Protein AF-A0AAQ4E6Q3-F1 (afdb_monomer)

Mean predicted aligned error: 5.03 Å

Structure (mmCIF, N/CA/C/O backbone):
data_AF-A0AAQ4E6Q3-F1
#
_entry.id   AF-A0AAQ4E6Q3-F1
#
loop_
_atom_site.group_PDB
_atom_site.id
_atom_site.type_symbol
_atom_site.label_atom_id
_atom_site.label_alt_id
_atom_site.label_comp_id
_atom_site.label_asym_id
_atom_site.label_entity_id
_atom_site.label_seq_id
_atom_site.pdbx_PDB_ins_code
_atom_site.Cartn_x
_atom_site.Cartn_y
_atom_site.Cartn_z
_atom_site.occupancy
_atom_site.B_iso_or_equiv
_atom_site.auth_seq_id
_atom_site.auth_comp_id
_atom_site.auth_asym_id
_atom_site.auth_atom_id
_atom_site.pdbx_PDB_model_num
ATOM 1 N N . MET A 1 1 ? -18.814 -10.683 1.033 1.00 83.38 1 MET A N 1
ATOM 2 C CA . MET A 1 1 ? -17.943 -10.393 2.189 1.00 83.38 1 MET A CA 1
ATOM 3 C C . MET A 1 1 ? -17.981 -11.592 3.116 1.00 83.38 1 MET A C 1
ATOM 5 O O . MET A 1 1 ? -19.072 -12.000 3.497 1.00 83.38 1 MET A O 1
ATOM 9 N N . THR A 1 2 ? -16.822 -12.167 3.419 1.00 93.50 2 THR A N 1
ATOM 10 C CA . THR A 1 2 ? -16.677 -13.274 4.373 1.00 93.50 2 THR A CA 1
ATOM 11 C C . THR A 1 2 ? -16.067 -12.707 5.646 1.00 93.50 2 THR A C 1
ATOM 13 O O . THR A 1 2 ? -15.105 -11.951 5.560 1.00 93.50 2 THR A O 1
ATOM 16 N N . VAL A 1 3 ? -16.632 -13.035 6.808 1.00 94.12 3 VAL A N 1
ATOM 17 C CA . VAL A 1 3 ? -16.124 -12.579 8.109 1.00 94.12 3 VAL A CA 1
ATOM 18 C C . VAL A 1 3 ? -15.764 -13.800 8.937 1.00 94.12 3 VAL A C 1
ATOM 20 O O . VAL A 1 3 ? -16.616 -14.650 9.191 1.00 94.12 3 VAL A O 1
ATOM 23 N N . CYS A 1 4 ? -14.504 -13.869 9.354 1.00 95.56 4 CYS A N 1
ATOM 24 C CA . CYS A 1 4 ? -13.990 -14.903 10.241 1.00 95.56 4 CYS A CA 1
ATOM 25 C C . CYS A 1 4 ? -13.649 -14.256 11.582 1.00 95.56 4 CYS A C 1
ATOM 27 O O . CYS A 1 4 ? -12.912 -13.273 11.620 1.00 95.56 4 CYS A O 1
ATOM 29 N N . VAL A 1 5 ? -14.183 -14.802 12.673 1.00 94.88 5 VAL A N 1
ATOM 30 C CA . VAL A 1 5 ? -13.902 -14.332 14.033 1.00 94.88 5 VAL A CA 1
ATOM 31 C C . VAL A 1 5 ? -13.229 -15.463 14.792 1.00 94.88 5 VAL A C 1
ATOM 33 O O . VAL A 1 5 ? -13.729 -16.586 14.803 1.00 94.88 5 VAL A O 1
ATOM 36 N N . SER A 1 6 ? -12.092 -15.157 15.408 1.00 93.81 6 SER A N 1
ATOM 37 C CA . SER A 1 6 ? -11.390 -16.061 16.313 1.00 93.81 6 SER A CA 1
ATOM 38 C C . SER A 1 6 ? -11.313 -15.404 17.680 1.00 93.81 6 SER A C 1
ATOM 40 O O . SER A 1 6 ? -10.789 -14.299 17.804 1.00 93.81 6 SER A O 1
ATOM 42 N N . GLU A 1 7 ? -11.821 -16.088 18.698 1.00 93.00 7 GLU A N 1
ATOM 43 C CA . GLU A 1 7 ? -11.799 -15.609 20.078 1.00 93.00 7 GLU A CA 1
ATOM 44 C C . GLU A 1 7 ? -10.581 -16.179 20.807 1.00 93.00 7 GLU A C 1
ATOM 46 O O . GLU A 1 7 ? -10.299 -17.376 20.736 1.00 93.00 7 GLU A O 1
ATOM 51 N N . PHE A 1 8 ? -9.845 -15.312 21.495 1.00 89.75 8 PHE A N 1
ATOM 52 C CA . PHE A 1 8 ? -8.727 -15.683 22.353 1.00 89.75 8 PHE A CA 1
ATOM 53 C C . PHE A 1 8 ? -8.664 -14.727 23.545 1.00 89.75 8 PHE A C 1
ATOM 55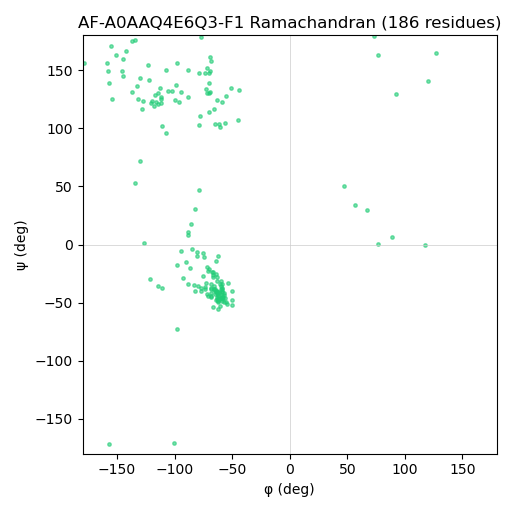 O O . PHE A 1 8 ? -9.021 -13.553 23.431 1.00 89.75 8 PHE A O 1
ATOM 62 N N . ASP A 1 9 ? -8.194 -15.222 24.689 1.00 92.75 9 ASP A N 1
ATOM 63 C CA . ASP A 1 9 ? -8.029 -14.394 25.879 1.00 92.75 9 ASP A CA 1
ATOM 64 C C . ASP A 1 9 ? -6.878 -13.404 25.669 1.00 92.75 9 ASP A C 1
ATOM 66 O O . ASP A 1 9 ? -5.710 -13.781 25.556 1.00 92.75 9 ASP A O 1
ATOM 70 N N . GLY A 1 10 ? -7.200 -12.114 25.620 1.00 92.69 10 GLY A N 1
ATOM 71 C CA . GLY A 1 10 ? -6.201 -11.070 25.460 1.00 92.69 10 GLY A CA 1
ATOM 72 C C . GLY A 1 10 ? -6.805 -9.668 25.455 1.00 92.69 10 GLY A C 1
ATOM 73 O O . GLY A 1 10 ? -7.981 -9.490 25.146 1.00 92.69 10 GLY A O 1
ATOM 74 N N . PRO A 1 11 ? -6.009 -8.640 25.794 1.00 92.94 11 PRO A N 1
ATOM 75 C CA . PRO A 1 11 ? -6.466 -7.255 25.747 1.00 92.94 11 PRO A CA 1
ATOM 76 C C . PRO A 1 11 ? -6.428 -6.666 24.329 1.00 92.94 11 PRO A C 1
ATOM 78 O O . PRO A 1 11 ? -6.915 -5.555 24.125 1.00 92.94 11 PRO A O 1
ATOM 81 N N . LEU A 1 12 ? -5.812 -7.363 23.370 1.00 95.38 12 LEU A N 1
ATOM 82 C CA . LEU A 1 12 ? -5.600 -6.882 22.010 1.00 95.38 12 LEU A CA 1
ATOM 83 C C . LEU A 1 12 ? -6.658 -7.436 21.066 1.00 95.38 12 LEU A C 1
ATOM 85 O O . LEU A 1 12 ? -6.961 -8.625 21.095 1.00 95.38 12 LEU A O 1
ATOM 89 N N . ILE A 1 13 ? -7.159 -6.566 20.197 1.00 95.88 13 ILE A N 1
ATOM 90 C CA . ILE A 1 13 ? -8.029 -6.928 19.083 1.00 95.88 13 ILE A CA 1
ATOM 91 C C . ILE A 1 13 ? -7.271 -6.631 17.797 1.00 95.88 13 ILE A C 1
ATOM 93 O O . ILE A 1 13 ? -6.892 -5.482 17.571 1.00 95.88 13 ILE A O 1
ATOM 97 N N . SER A 1 14 ? -7.068 -7.656 16.973 1.00 95.38 14 SER A N 1
ATOM 98 C CA . SER A 1 14 ? -6.388 -7.552 15.680 1.00 95.38 14 SER A CA 1
ATOM 99 C C . SER A 1 14 ? -7.374 -7.806 14.548 1.00 95.38 14 SER A C 1
ATOM 101 O O . SER A 1 14 ? -8.151 -8.761 14.596 1.00 95.38 14 SER A O 1
ATOM 103 N N . GLY A 1 15 ? -7.331 -6.961 13.523 1.00 95.44 15 GLY A N 1
ATOM 104 C CA . GLY A 1 15 ? -8.166 -7.064 12.333 1.00 95.44 15 GLY A CA 1
ATOM 105 C C . GLY A 1 15 ? -7.331 -7.166 11.071 1.00 95.44 15 GLY A C 1
ATOM 106 O O . GLY A 1 15 ? -6.326 -6.471 10.939 1.00 95.44 15 GLY A O 1
ATOM 107 N N . TYR A 1 16 ? -7.799 -8.002 10.148 1.00 96.69 16 TYR A N 1
ATOM 108 C CA . TYR A 1 16 ? -7.228 -8.198 8.821 1.00 96.69 16 TYR A CA 1
ATOM 109 C C . TYR A 1 16 ? -8.352 -8.038 7.801 1.00 96.69 16 TYR A C 1
ATOM 111 O O . TYR A 1 16 ? -9.331 -8.788 7.823 1.00 96.69 16 TYR A O 1
ATOM 119 N N . LEU A 1 17 ? -8.235 -7.034 6.939 1.00 96.69 17 LEU A N 1
ATOM 120 C CA . LEU A 1 17 ? -9.135 -6.798 5.821 1.00 96.69 17 LEU A CA 1
ATOM 121 C C . LEU A 1 17 ? -8.388 -7.168 4.542 1.00 96.69 17 LEU A C 1
ATOM 123 O O . LEU A 1 17 ? -7.608 -6.375 4.024 1.00 96.69 17 LEU A O 1
ATOM 127 N N . CYS A 1 18 ? -8.606 -8.392 4.065 1.00 96.62 18 CYS A N 1
ATOM 128 C CA . CYS A 1 18 ? -7.936 -8.911 2.876 1.00 96.62 18 CYS A CA 1
ATOM 129 C C . CYS A 1 18 ? -8.825 -8.730 1.645 1.00 96.62 18 CYS A C 1
ATOM 131 O O . CYS A 1 18 ? -9.949 -9.241 1.603 1.00 96.62 18 CYS A O 1
ATOM 133 N N . ILE A 1 19 ? -8.307 -8.035 0.637 1.00 95.38 19 ILE A N 1
ATOM 134 C CA . ILE A 1 19 ? -8.949 -7.857 -0.664 1.00 95.38 19 ILE A CA 1
ATOM 135 C C . ILE A 1 19 ? -8.125 -8.616 -1.689 1.00 95.38 19 ILE A C 1
ATOM 137 O O . ILE A 1 19 ? -6.927 -8.385 -1.802 1.00 95.38 19 ILE A O 1
ATOM 141 N N . ALA A 1 20 ? -8.771 -9.514 -2.431 1.00 95.12 20 ALA A N 1
ATOM 142 C CA . ALA A 1 20 ? -8.128 -10.170 -3.559 1.00 95.12 20 ALA A CA 1
ATOM 143 C C . ALA A 1 20 ? -7.778 -9.121 -4.622 1.00 95.12 20 ALA A C 1
ATOM 145 O O . ALA A 1 20 ? -8.654 -8.380 -5.077 1.00 95.12 20 ALA A O 1
ATOM 146 N N . THR A 1 21 ? -6.510 -9.064 -5.004 1.00 94.50 21 THR A N 1
ATOM 147 C CA . THR A 1 21 ? -5.968 -8.130 -5.990 1.00 94.50 21 THR A CA 1
ATOM 148 C C . THR A 1 21 ? -5.102 -8.922 -6.960 1.00 94.50 21 THR A C 1
ATOM 150 O O . THR A 1 21 ? -4.356 -9.804 -6.559 1.00 94.50 21 THR A O 1
ATOM 153 N N . GLU A 1 22 ? -5.226 -8.653 -8.258 1.00 93.62 22 GLU A N 1
ATOM 154 C CA . GLU A 1 22 ? -4.438 -9.342 -9.284 1.00 93.62 22 GLU A CA 1
ATOM 155 C C . GLU A 1 22 ? -3.743 -8.306 -10.164 1.00 93.62 22 GLU A C 1
ATOM 157 O O . GLU A 1 22 ? -4.399 -7.453 -10.769 1.00 93.62 22 GLU A O 1
ATOM 162 N N . ALA A 1 23 ? -2.416 -8.393 -10.261 1.00 94.75 23 ALA A N 1
ATOM 163 C CA . ALA A 1 23 ? -1.657 -7.605 -11.222 1.00 94.75 23 ALA A CA 1
ATOM 164 C C . ALA A 1 23 ? -1.919 -8.110 -12.650 1.00 94.75 23 ALA A C 1
ATOM 166 O O . ALA A 1 23 ? -1.827 -9.302 -12.928 1.00 94.75 23 ALA A O 1
ATOM 167 N N . GLN A 1 24 ? -2.236 -7.199 -13.568 1.00 93.62 24 GLN A N 1
ATOM 168 C CA . GLN A 1 24 ? -2.469 -7.530 -14.983 1.00 93.62 24 GLN A CA 1
ATOM 169 C C . GLN A 1 24 ? -1.230 -7.277 -15.855 1.00 93.62 24 GLN A C 1
ATOM 171 O O . GLN A 1 24 ? -1.121 -7.794 -16.970 1.00 93.62 24 GLN A O 1
ATOM 176 N N . ASP A 1 25 ? -0.297 -6.496 -15.324 1.00 95.50 25 ASP A N 1
ATOM 177 C CA . ASP A 1 25 ? 0.983 -6.114 -15.894 1.00 95.50 25 ASP A CA 1
ATOM 178 C C . ASP A 1 25 ? 1.941 -5.703 -14.758 1.00 95.50 25 ASP A C 1
ATOM 180 O O . ASP A 1 25 ? 1.647 -5.880 -13.574 1.00 95.50 25 ASP A O 1
ATOM 184 N N . ASP A 1 26 ? 3.103 -5.164 -15.122 1.00 97.12 26 ASP A N 1
ATOM 185 C CA . ASP A 1 26 ? 4.119 -4.701 -14.180 1.00 97.12 26 ASP A CA 1
ATOM 186 C C . ASP A 1 26 ? 3.896 -3.242 -13.702 1.00 97.12 26 ASP A C 1
ATOM 188 O O . ASP A 1 26 ? 4.838 -2.619 -13.213 1.00 97.12 26 ASP A O 1
ATOM 192 N N . ASP A 1 27 ? 2.694 -2.658 -13.847 1.00 97.31 27 ASP A N 1
ATOM 193 C CA . ASP A 1 27 ? 2.409 -1.271 -13.420 1.00 97.31 27 ASP A CA 1
ATOM 194 C C . ASP A 1 27 ? 2.277 -1.110 -11.897 1.00 97.31 27 ASP A C 1
ATOM 196 O O . ASP A 1 27 ? 2.240 0.016 -11.398 1.00 97.31 27 ASP A O 1
ATOM 200 N N . GLY A 1 28 ? 2.200 -2.212 -11.147 1.00 96.56 28 GLY A N 1
ATOM 201 C CA . GLY A 1 28 ? 2.148 -2.176 -9.684 1.00 96.56 28 GLY A CA 1
ATOM 202 C C . GLY A 1 28 ? 0.866 -1.567 -9.122 1.00 96.56 28 GLY A C 1
ATOM 203 O O . GLY A 1 28 ? 0.893 -0.946 -8.061 1.00 96.56 28 GLY A O 1
ATOM 204 N N . LEU A 1 29 ? -0.259 -1.697 -9.835 1.00 96.25 29 LEU A N 1
ATOM 205 C CA . LEU A 1 29 ? -1.534 -1.098 -9.425 1.00 96.25 29 LEU A CA 1
ATOM 206 C C . LEU A 1 29 ? -2.023 -1.564 -8.041 1.00 96.25 29 LEU A C 1
ATOM 208 O O . LEU A 1 29 ? -2.477 -0.699 -7.293 1.00 96.25 29 LEU A O 1
ATOM 212 N N . PRO A 1 30 ? -1.899 -2.850 -7.643 1.00 96.31 30 PRO A N 1
ATOM 213 C CA . PRO A 1 30 ? -2.259 -3.275 -6.288 1.00 96.31 30 PRO A CA 1
ATOM 214 C C . PRO A 1 30 ? -1.472 -2.530 -5.201 1.00 96.31 30 PRO A C 1
ATOM 216 O O . PRO A 1 30 ? -2.070 -1.962 -4.290 1.00 96.31 30 PRO A O 1
ATOM 219 N N . HIS A 1 31 ? -0.147 -2.456 -5.350 1.00 97.88 31 HIS A N 1
ATOM 220 C CA . HIS A 1 31 ? 0.740 -1.783 -4.400 1.00 97.88 31 HIS A CA 1
ATOM 221 C C . HIS A 1 31 ? 0.537 -0.263 -4.400 1.00 97.88 31 HIS A C 1
ATOM 223 O O . HIS A 1 31 ? 0.436 0.375 -3.359 1.00 97.88 31 HIS A O 1
ATOM 229 N N . THR A 1 32 ? 0.371 0.328 -5.580 1.00 97.38 32 THR A N 1
ATOM 230 C CA . THR A 1 32 ? 0.050 1.751 -5.718 1.00 97.38 32 THR A CA 1
ATOM 231 C C . THR A 1 32 ? -1.259 2.099 -5.008 1.00 97.38 32 THR A C 1
ATOM 233 O O . THR A 1 32 ? -1.325 3.081 -4.269 1.00 97.38 32 THR A O 1
ATOM 236 N N . LEU A 1 33 ? -2.311 1.299 -5.207 1.00 96.06 33 LEU A N 1
ATOM 237 C CA . LEU A 1 33 ? -3.605 1.536 -4.576 1.00 96.06 33 LEU A CA 1
ATOM 238 C C . LEU A 1 33 ? -3.523 1.376 -3.055 1.00 96.06 33 LEU A C 1
ATOM 240 O O . LEU A 1 33 ? -4.120 2.179 -2.343 1.00 96.06 33 LEU A O 1
ATOM 244 N N . GLU A 1 34 ? -2.749 0.409 -2.557 1.00 97.25 34 GLU A N 1
ATOM 245 C CA . GLU A 1 34 ? -2.465 0.252 -1.128 1.00 97.25 34 GLU A CA 1
ATOM 246 C C . GLU A 1 34 ? -1.989 1.561 -0.482 1.00 97.25 34 GLU A C 1
ATOM 248 O O . GLU A 1 34 ? -2.557 1.973 0.527 1.00 97.25 34 GLU A O 1
ATOM 253 N N . HIS A 1 35 ? -1.029 2.259 -1.092 1.00 97.56 35 HIS A N 1
ATOM 254 C CA . HIS A 1 35 ? -0.543 3.545 -0.582 1.00 97.56 35 HIS A CA 1
ATOM 255 C C . HIS A 1 35 ? -1.600 4.645 -0.699 1.00 97.56 35 HIS A C 1
ATOM 257 O O . HIS A 1 35 ? -1.826 5.427 0.229 1.00 97.56 35 HIS A O 1
ATOM 263 N N . LEU A 1 36 ? -2.275 4.718 -1.848 1.00 96.75 36 LEU A N 1
ATOM 264 C CA . LEU A 1 36 ? -3.182 5.821 -2.151 1.00 96.75 36 LEU A CA 1
ATOM 265 C C . LEU A 1 36 ? -4.417 5.858 -1.254 1.00 96.75 36 LEU A C 1
ATOM 267 O O . LEU A 1 36 ? -4.943 6.949 -1.023 1.00 96.75 36 LEU A O 1
ATOM 271 N N . ILE A 1 37 ? -4.863 4.725 -0.701 1.00 95.81 37 ILE A N 1
ATOM 272 C CA . ILE A 1 37 ? -6.000 4.744 0.224 1.00 95.81 37 ILE A CA 1
ATOM 273 C C . ILE A 1 37 ? -5.710 5.540 1.506 1.00 95.81 37 ILE A C 1
ATOM 275 O O . ILE A 1 37 ? -6.624 6.135 2.067 1.00 95.81 37 ILE A O 1
ATOM 279 N N . PHE A 1 38 ? -4.450 5.635 1.950 1.00 96.19 38 PHE A N 1
ATOM 280 C CA . PHE A 1 38 ? -4.059 6.395 3.150 1.00 96.19 38 PHE A CA 1
ATOM 281 C C . PHE A 1 38 ? -4.059 7.914 2.931 1.00 96.19 38 PHE A C 1
ATOM 283 O O . PHE A 1 38 ? -3.910 8.699 3.874 1.00 96.19 38 PHE A O 1
ATOM 290 N N . MET A 1 39 ? -4.250 8.348 1.685 1.00 96.88 39 MET A N 1
ATOM 291 C CA . MET A 1 39 ? -4.238 9.757 1.300 1.00 96.88 39 MET A CA 1
ATOM 292 C C . MET A 1 39 ? -5.593 10.444 1.493 1.00 96.88 39 MET A C 1
ATOM 294 O O . MET A 1 39 ? -5.686 11.663 1.330 1.00 96.88 39 MET A O 1
ATOM 298 N N . GLY A 1 40 ? -6.611 9.685 1.898 1.00 96.38 40 GLY A N 1
ATOM 299 C CA . GLY A 1 40 ? -7.933 10.170 2.270 1.00 96.38 40 GLY A CA 1
ATOM 300 C C . GLY A 1 40 ? -9.052 9.465 1.512 1.00 96.38 40 GLY A C 1
ATOM 301 O O . GLY A 1 40 ? -8.841 8.818 0.483 1.00 96.38 40 GLY A O 1
ATOM 302 N N . SER A 1 41 ? -10.261 9.641 2.026 1.00 96.88 41 SER A N 1
ATOM 303 C CA . SER A 1 41 ? -11.481 8.985 1.561 1.00 96.88 41 SER A CA 1
ATOM 304 C C . SER A 1 41 ? -12.643 9.971 1.423 1.00 96.88 41 SER A C 1
ATOM 306 O O . SER A 1 41 ? -12.492 11.154 1.73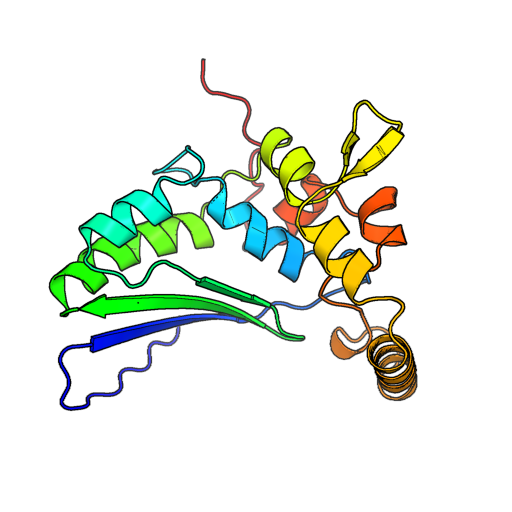8 1.00 96.88 41 SER A O 1
ATOM 308 N N . GLU A 1 42 ? -13.797 9.515 0.932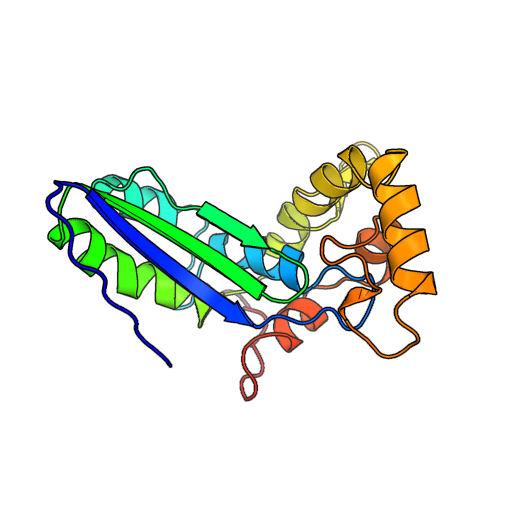 1.00 95.62 42 GLU A N 1
ATOM 309 C CA . GLU A 1 42 ? -14.984 10.366 0.750 1.00 95.62 42 GLU A CA 1
ATOM 310 C C . GLU A 1 42 ? -15.422 11.056 2.055 1.00 95.62 42 GLU A C 1
ATOM 312 O O . GLU A 1 42 ? -15.638 12.273 2.048 1.00 95.62 42 GLU A O 1
ATOM 317 N N . ASP A 1 43 ? -15.489 10.322 3.172 1.00 96.88 43 ASP A N 1
ATOM 318 C CA . ASP A 1 43 ? -15.904 10.883 4.465 1.00 96.88 43 ASP A CA 1
ATOM 319 C C . ASP A 1 43 ? -14.733 11.503 5.251 1.00 96.88 43 ASP A C 1
ATOM 321 O O . ASP A 1 43 ? -14.941 12.350 6.129 1.00 96.88 43 ASP A O 1
ATOM 325 N N . TYR A 1 44 ? -13.489 11.132 4.925 1.00 97.00 44 TYR A N 1
ATOM 326 C CA . TYR A 1 44 ? -12.271 11.603 5.594 1.00 97.00 44 TYR A CA 1
ATOM 327 C C . TYR A 1 44 ? -11.234 12.106 4.569 1.00 97.00 44 TYR A C 1
ATOM 329 O O . TYR A 1 44 ? -10.194 11.474 4.362 1.00 97.00 44 TYR A O 1
ATOM 337 N N . PRO A 1 45 ? -11.462 13.275 3.936 1.00 96.50 45 PRO A N 1
ATOM 338 C CA . PRO A 1 45 ? -10.776 13.683 2.706 1.00 96.50 45 PRO A CA 1
ATOM 339 C C . PRO A 1 45 ? -9.386 14.304 2.919 1.00 96.50 45 PRO A C 1
ATOM 341 O O . PRO A 1 45 ? -8.965 15.184 2.167 1.00 96.50 45 PRO A O 1
ATOM 344 N N . TYR A 1 46 ? -8.666 13.891 3.962 1.00 94.75 46 TYR A N 1
ATOM 345 C CA . TYR A 1 46 ? -7.385 14.489 4.328 1.00 94.75 46 TYR A CA 1
ATOM 346 C C . TYR A 1 46 ? -6.344 13.430 4.696 1.00 94.75 46 TYR A C 1
ATOM 348 O O . TYR A 1 46 ? -6.577 12.573 5.552 1.00 94.75 46 TYR A O 1
ATOM 356 N N . LYS A 1 47 ? -5.148 13.563 4.108 1.00 94.38 47 LYS A N 1
ATOM 357 C CA . LYS A 1 47 ? -3.973 12.737 4.415 1.00 94.38 47 LYS A CA 1
ATOM 358 C C . LYS A 1 47 ? -3.699 12.689 5.921 1.00 94.38 47 LYS A C 1
ATOM 360 O O . LYS A 1 47 ? -3.679 13.721 6.595 1.00 94.38 47 LYS A O 1
ATOM 365 N N . GLY A 1 48 ? -3.435 11.487 6.434 1.00 93.06 48 GLY A N 1
ATOM 366 C CA . GLY A 1 48 ? -3.042 11.253 7.827 1.00 93.06 48 GLY A CA 1
ATOM 367 C C . GLY A 1 48 ? -4.184 11.325 8.848 1.00 93.06 48 GLY A C 1
ATOM 368 O O . GLY A 1 48 ? -3.942 11.125 10.039 1.00 93.06 48 GLY A O 1
ATOM 369 N N . VAL A 1 49 ? -5.431 11.581 8.429 1.00 94.81 49 VAL A N 1
ATOM 370 C CA . VAL A 1 49 ? -6.586 11.549 9.343 1.00 94.81 49 VAL A CA 1
ATOM 371 C C . VAL A 1 49 ? -6.819 10.146 9.898 1.00 94.81 49 VAL A C 1
ATOM 373 O O . VAL A 1 49 ? -7.078 10.021 11.097 1.00 94.81 49 VAL A O 1
ATOM 376 N N . LEU A 1 50 ? -6.661 9.099 9.079 1.00 96.19 50 LEU A N 1
ATOM 377 C CA . LEU A 1 50 ? -6.766 7.712 9.536 1.00 96.19 50 LEU A CA 1
ATOM 378 C C . LEU A 1 50 ? -5.808 7.427 10.700 1.00 96.19 50 LEU A C 1
ATOM 380 O O . LEU A 1 50 ? -6.258 6.971 11.749 1.00 96.19 50 LEU A O 1
ATOM 384 N N . ASP A 1 51 ? -4.530 7.791 10.572 1.00 94.62 51 ASP A N 1
ATOM 385 C CA . ASP A 1 51 ? -3.522 7.581 11.620 1.00 94.62 51 ASP A CA 1
ATOM 386 C C . ASP A 1 51 ? -3.841 8.357 12.904 1.00 94.62 51 ASP A C 1
ATOM 388 O O . ASP A 1 51 ? -3.714 7.848 14.023 1.00 94.62 51 ASP A O 1
ATOM 392 N N . GLN A 1 52 ? -4.299 9.605 12.774 1.00 95.75 52 GLN A N 1
ATOM 393 C CA . GLN A 1 52 ? -4.697 10.413 13.929 1.00 95.75 52 GLN A CA 1
ATOM 394 C C . GLN A 1 52 ? -5.891 9.801 14.673 1.00 95.75 52 GLN A C 1
ATOM 396 O O . GLN A 1 52 ? -5.930 9.811 15.909 1.00 95.75 52 GLN A O 1
ATOM 401 N N . LEU A 1 53 ? -6.865 9.260 13.941 1.00 96.31 53 LEU A N 1
ATOM 402 C CA . LEU A 1 53 ? -8.033 8.594 14.514 1.00 96.31 53 LEU A CA 1
ATOM 403 C C . LEU A 1 53 ? -7.673 7.224 15.095 1.00 96.31 53 LEU A C 1
ATOM 405 O O . LEU A 1 53 ? -8.165 6.883 16.173 1.00 96.31 53 LEU A O 1
ATOM 409 N N . ALA A 1 54 ? -6.759 6.490 14.462 1.00 96.25 54 ALA A N 1
ATOM 410 C CA . ALA A 1 54 ? -6.218 5.236 14.967 1.00 96.25 54 ALA A CA 1
ATOM 411 C C . ALA A 1 54 ? -5.546 5.435 16.335 1.00 96.25 54 ALA A C 1
ATOM 413 O O . ALA A 1 54 ? -5.866 4.726 17.292 1.00 96.25 54 ALA A O 1
ATOM 414 N N . ASN A 1 55 ? -4.731 6.483 16.481 1.00 95.31 55 ASN A N 1
ATOM 415 C CA . ASN A 1 55 ? -4.124 6.858 17.763 1.00 95.31 55 ASN A CA 1
ATOM 416 C C . ASN A 1 55 ? -5.175 7.147 18.851 1.00 95.31 55 ASN A C 1
ATOM 418 O O . ASN A 1 55 ? -5.037 6.706 19.993 1.00 95.31 55 ASN A O 1
ATOM 422 N N . ARG A 1 56 ? -6.272 7.839 18.509 1.00 95.38 56 ARG A N 1
ATOM 423 C CA . ARG A 1 56 ? -7.394 8.080 19.442 1.00 95.38 56 ARG A CA 1
ATOM 424 C C . ARG A 1 56 ? -8.167 6.810 19.798 1.00 95.38 56 ARG A C 1
ATOM 426 O O . ARG A 1 56 ? -8.792 6.758 20.856 1.00 95.38 56 ARG A O 1
ATOM 433 N N . CYS A 1 57 ? -8.106 5.795 18.944 1.00 96.69 57 CYS A N 1
ATOM 434 C CA . CYS A 1 57 ? -8.700 4.481 19.163 1.00 96.69 57 CYS A CA 1
ATOM 435 C C . CYS A 1 57 ? -7.762 3.506 19.893 1.00 96.69 57 CYS A C 1
ATOM 437 O O . CYS A 1 57 ? -8.084 2.323 19.977 1.00 96.69 57 CYS A O 1
ATOM 439 N N . LEU A 1 58 ? -6.633 3.979 20.443 1.00 95.75 58 LEU A N 1
ATOM 440 C CA . LEU A 1 58 ? -5.615 3.139 21.091 1.00 95.75 58 LEU A CA 1
ATOM 441 C C . LEU A 1 58 ? -5.085 2.040 20.157 1.00 95.75 58 LEU A C 1
ATOM 443 O O . LEU A 1 58 ? -4.796 0.923 20.599 1.00 95.75 58 LEU A O 1
ATOM 447 N N . ALA A 1 59 ? -5.007 2.346 18.861 1.00 95.56 59 ALA A N 1
ATOM 448 C CA . ALA A 1 59 ? -4.383 1.476 17.885 1.00 95.56 59 ALA A CA 1
ATOM 449 C C . ALA A 1 59 ? -2.859 1.605 17.940 1.00 95.56 59 ALA A C 1
ATOM 451 O O . ALA A 1 59 ? -2.327 2.694 18.156 1.00 95.56 59 ALA A O 1
ATOM 452 N N . SER A 1 60 ? -2.151 0.513 17.658 1.00 91.06 60 SER A N 1
ATOM 453 C CA . SER A 1 60 ? -0.709 0.527 17.377 1.00 91.06 60 SER A CA 1
ATOM 454 C C . SER A 1 60 ? -0.436 0.984 15.933 1.00 91.06 60 SER A C 1
ATOM 456 O O . SER A 1 60 ? 0.312 0.334 15.204 1.00 91.06 60 SER A O 1
ATOM 458 N N . GLY A 1 61 ? -1.086 2.072 15.516 1.00 87.69 61 GLY A N 1
ATOM 459 C CA . GLY A 1 61 ? -1.144 2.514 14.124 1.00 87.69 61 GLY A CA 1
ATOM 460 C C . GLY A 1 61 ? -2.043 1.649 13.234 1.00 87.69 61 GLY A C 1
ATOM 461 O O . GLY A 1 61 ? -2.656 0.668 13.673 1.00 87.69 61 GLY A O 1
ATOM 462 N N . THR A 1 62 ? -2.123 2.049 11.971 1.00 93.56 62 THR A N 1
ATOM 463 C CA . THR A 1 62 ? -2.655 1.249 10.864 1.00 93.56 62 THR A CA 1
ATOM 464 C C . THR A 1 62 ? -1.506 0.793 9.981 1.00 93.56 62 THR A C 1
ATOM 466 O O . THR A 1 62 ? -0.485 1.470 9.903 1.00 93.56 62 THR A O 1
ATOM 469 N N . ASN A 1 63 ? -1.648 -0.362 9.340 1.00 95.25 63 ASN A N 1
ATOM 470 C CA . ASN A 1 63 ? -0.644 -0.853 8.404 1.00 95.25 63 ASN A CA 1
ATOM 471 C C . ASN A 1 63 ? -1.310 -1.606 7.253 1.00 95.25 63 ASN A C 1
ATOM 473 O O . ASN A 1 63 ? -2.436 -2.086 7.409 1.00 95.25 63 ASN A O 1
ATOM 477 N N . ALA A 1 64 ? -0.619 -1.745 6.135 1.00 97.31 64 ALA A N 1
ATOM 478 C CA . ALA A 1 64 ? -1.048 -2.539 5.000 1.00 97.31 64 ALA A CA 1
ATOM 479 C C . ALA A 1 64 ? 0.150 -3.248 4.366 1.00 97.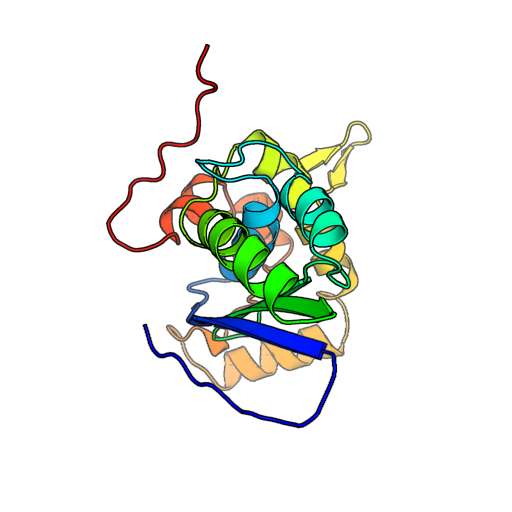31 64 ALA A C 1
ATOM 481 O O . ALA A 1 64 ? 1.299 -3.001 4.728 1.00 97.31 64 ALA A O 1
ATOM 482 N N . TRP A 1 65 ? -0.140 -4.214 3.506 1.00 97.56 65 TRP A N 1
ATOM 483 C CA . TRP A 1 65 ? 0.856 -4.843 2.653 1.00 97.56 65 TRP A CA 1
ATOM 484 C C . TRP A 1 65 ? 0.177 -5.482 1.451 1.00 97.56 65 TRP A C 1
ATOM 486 O O . TRP A 1 65 ? -0.960 -5.963 1.532 1.00 97.56 65 TRP A O 1
ATOM 496 N N . THR A 1 66 ? 0.911 -5.514 0.347 1.00 97.81 66 THR A N 1
ATOM 497 C CA . THR A 1 66 ? 0.480 -6.106 -0.914 1.00 97.81 66 THR A CA 1
ATOM 498 C C . THR A 1 66 ? 1.303 -7.348 -1.226 1.00 97.81 66 THR A C 1
ATOM 500 O O . THR A 1 66 ? 2.527 -7.288 -1.337 1.00 97.81 66 THR A O 1
ATOM 503 N N . ASP A 1 67 ? 0.614 -8.473 -1.386 1.00 96.06 67 ASP A N 1
ATOM 504 C CA . ASP A 1 67 ? 1.163 -9.723 -1.901 1.00 96.06 67 ASP A CA 1
ATOM 505 C C . ASP A 1 67 ? 0.799 -9.900 -3.381 1.00 96.06 67 ASP A C 1
ATOM 507 O O . ASP A 1 67 ? 0.286 -9.001 -4.050 1.00 96.06 67 ASP A O 1
ATOM 511 N N . THR A 1 68 ? 1.077 -11.082 -3.913 1.00 94.38 68 THR A N 1
ATOM 512 C CA . THR A 1 68 ? 0.880 -11.410 -5.321 1.00 94.38 68 THR A CA 1
ATOM 513 C C . THR A 1 68 ? -0.597 -11.475 -5.720 1.00 94.38 68 THR A C 1
ATOM 515 O O . THR A 1 68 ? -0.942 -11.135 -6.850 1.00 94.38 68 THR A O 1
ATOM 518 N N . ASP A 1 69 ? -1.464 -11.926 -4.811 1.00 94.81 69 ASP A N 1
ATOM 519 C CA . ASP A 1 69 ? -2.880 -12.217 -5.076 1.00 94.81 69 ASP A CA 1
ATOM 520 C C . ASP A 1 69 ? -3.860 -11.506 -4.125 1.00 94.81 69 ASP A C 1
ATOM 522 O O . ASP A 1 69 ? -5.083 -11.678 -4.224 1.00 94.81 69 ASP A O 1
ATOM 526 N N . HIS A 1 70 ? -3.345 -10.699 -3.197 1.00 96.44 70 HIS A N 1
ATOM 527 C CA . HIS A 1 70 ? -4.164 -9.917 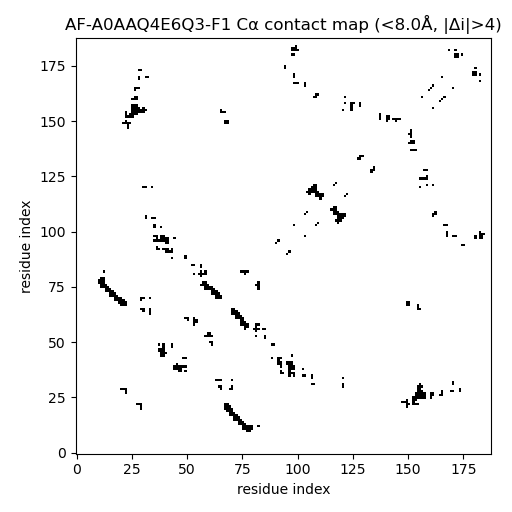-2.287 1.00 96.44 70 HIS A CA 1
ATOM 528 C C . HIS A 1 70 ? -3.413 -8.727 -1.693 1.00 96.44 70 HIS A C 1
ATOM 530 O O . HIS A 1 70 ? -2.196 -8.735 -1.532 1.00 96.44 70 HIS A O 1
ATOM 536 N N . THR A 1 71 ? -4.184 -7.729 -1.278 1.00 98.06 71 THR A N 1
ATOM 537 C CA . THR A 1 71 ? -3.728 -6.628 -0.433 1.00 98.06 71 THR A CA 1
ATOM 538 C C . THR A 1 71 ? -4.444 -6.733 0.908 1.00 98.06 71 THR A C 1
ATOM 540 O O .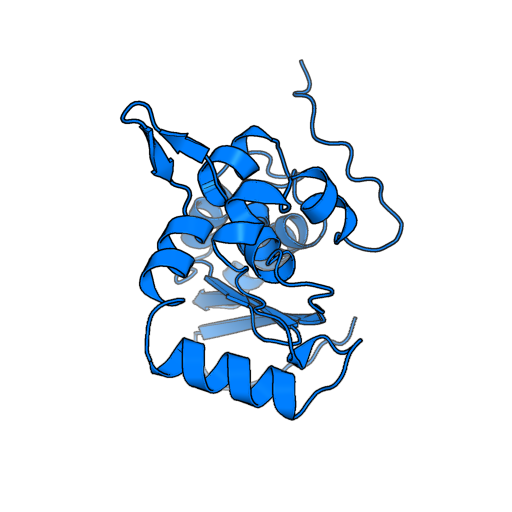 THR A 1 71 ? -5.667 -6.908 0.969 1.00 98.06 71 THR A O 1
ATOM 543 N N . CYS A 1 72 ? -3.687 -6.674 2.000 1.00 97.88 72 CYS A N 1
ATOM 544 C CA . CYS A 1 72 ? -4.199 -6.833 3.352 1.00 97.88 72 CYS A CA 1
ATOM 545 C C . CYS A 1 72 ? -4.012 -5.551 4.159 1.00 97.88 72 CYS A C 1
ATOM 547 O O . CYS A 1 72 ? -2.893 -5.107 4.394 1.00 97.88 72 CYS A O 1
ATOM 549 N N . TYR A 1 73 ? -5.113 -5.019 4.680 1.00 97.81 73 TYR A N 1
ATOM 550 C CA . TYR A 1 73 ? -5.123 -3.865 5.573 1.00 97.81 73 TYR A CA 1
ATOM 551 C C . TYR A 1 73 ? -5.317 -4.330 7.011 1.00 97.81 73 TYR A C 1
ATOM 553 O O . TYR A 1 73 ? -6.185 -5.153 7.308 1.00 97.81 73 TYR A O 1
ATOM 561 N N . THR A 1 74 ? -4.494 -3.826 7.920 1.00 97.00 74 THR A N 1
ATOM 562 C CA . THR A 1 74 ? -4.408 -4.313 9.296 1.00 97.00 74 THR A CA 1
ATOM 563 C C . THR A 1 74 ? -4.495 -3.183 10.306 1.00 97.00 74 THR A C 1
ATOM 565 O O . THR A 1 74 ? -3.975 -2.082 10.108 1.00 97.00 74 THR A O 1
ATOM 568 N N . MET A 1 75 ? -5.157 -3.472 11.420 1.00 96.25 75 MET A N 1
ATOM 569 C CA . MET A 1 75 ? -5.169 -2.609 12.594 1.00 96.25 75 MET A CA 1
ATOM 570 C C . MET A 1 75 ? -5.212 -3.467 13.853 1.00 96.25 75 MET A C 1
ATOM 572 O O . MET A 1 75 ? -5.886 -4.499 13.886 1.00 96.25 75 MET A O 1
ATOM 576 N N . THR A 1 76 ? -4.538 -3.006 14.901 1.00 96.81 76 THR A N 1
ATOM 577 C CA . THR A 1 76 ? -4.544 -3.664 16.209 1.00 96.81 76 THR A CA 1
ATOM 578 C C . THR A 1 76 ? -4.806 -2.627 17.283 1.00 96.81 76 THR A C 1
ATOM 580 O O . THR A 1 76 ? -4.069 -1.644 17.357 1.00 96.81 76 THR A O 1
ATOM 583 N N . THR A 1 77 ? -5.817 -2.836 18.128 1.00 97.31 77 THR A N 1
ATOM 584 C CA . THR A 1 77 ? -6.180 -1.907 19.211 1.00 97.31 77 THR A CA 1
ATOM 585 C C . THR A 1 77 ? -6.176 -2.571 20.581 1.00 97.31 77 THR A C 1
ATOM 587 O O . THR A 1 77 ? -6.416 -3.772 20.712 1.00 97.31 77 THR A O 1
ATOM 590 N N . ALA A 1 78 ? -5.972 -1.768 21.627 1.00 95.44 78 ALA A N 1
ATOM 591 C CA . ALA A 1 78 ? -6.256 -2.183 22.997 1.00 95.44 78 ALA A CA 1
ATOM 592 C C . ALA A 1 78 ? -7.773 -2.116 23.271 1.00 95.44 78 ALA A C 1
ATOM 594 O O . ALA A 1 78 ? -8.362 -1.036 23.356 1.00 95.44 78 ALA A O 1
ATOM 595 N N . GLY A 1 79 ? -8.406 -3.279 23.422 1.00 93.19 79 GLY A N 1
ATOM 596 C CA . GLY A 1 79 ? -9.844 -3.436 23.639 1.00 93.19 79 GLY A CA 1
ATOM 597 C C . GLY A 1 79 ? -10.698 -3.260 22.377 1.00 93.19 79 GLY A C 1
ATOM 598 O O . GLY A 1 79 ? -10.275 -2.694 21.371 1.00 93.19 79 GLY A O 1
ATOM 599 N N . SER A 1 80 ? -11.945 -3.732 22.440 1.00 94.25 80 SER A N 1
ATOM 600 C CA . SER A 1 80 ? -12.865 -3.762 21.291 1.00 94.25 80 SER A CA 1
ATOM 601 C C . SER A 1 80 ? -13.464 -2.408 20.929 1.00 94.25 80 SER A C 1
ATOM 603 O O . SER A 1 80 ? -13.794 -2.173 19.772 1.00 94.25 80 SER A O 1
ATOM 605 N N . LYS A 1 81 ? -13.592 -1.488 21.890 1.00 96.12 81 LYS A N 1
ATOM 606 C CA . LYS A 1 81 ? -14.203 -0.174 21.645 1.00 96.12 81 LYS A CA 1
ATOM 607 C C . LYS A 1 81 ? -13.417 0.644 20.618 1.00 96.12 81 LYS A C 1
ATOM 609 O O . LYS A 1 81 ? -14.021 1.257 19.746 1.00 96.12 81 LYS A O 1
ATOM 614 N N . GLY A 1 82 ? -12.088 0.647 20.726 1.00 96.25 82 GLY A N 1
ATOM 615 C CA . GLY A 1 82 ? -11.211 1.311 19.764 1.00 96.25 82 GLY A CA 1
ATOM 616 C C . GLY A 1 82 ? -11.342 0.696 18.375 1.00 96.25 82 GLY A C 1
ATOM 617 O O . GLY A 1 82 ? -11.618 1.409 17.414 1.00 96.25 82 GLY A O 1
ATOM 618 N N . PHE A 1 83 ? -11.251 -0.634 18.300 1.00 96.56 83 PHE A N 1
ATOM 619 C CA . PHE A 1 83 ? -11.410 -1.391 17.062 1.00 96.56 83 PHE A CA 1
ATOM 620 C C . PHE A 1 83 ? -12.728 -1.079 16.344 1.00 96.56 83 PHE A C 1
ATOM 622 O O . PHE A 1 83 ? -12.730 -0.727 15.170 1.00 96.56 83 PHE A O 1
ATOM 629 N N . LEU A 1 84 ? -13.854 -1.159 17.059 1.00 96.44 84 LEU A N 1
ATOM 630 C CA . LEU A 1 84 ? -15.187 -0.945 16.490 1.00 96.44 84 LEU A CA 1
ATOM 631 C C . LEU A 1 84 ? -15.418 0.502 16.038 1.00 96.44 84 LEU A C 1
ATOM 633 O O . LEU A 1 84 ? -16.194 0.724 15.113 1.00 96.44 84 LEU A O 1
ATOM 637 N N . ASN A 1 85 ? -14.744 1.474 16.658 1.00 97.06 85 ASN A N 1
ATOM 638 C CA . ASN A 1 85 ? -14.783 2.868 16.220 1.00 97.06 85 ASN A CA 1
ATOM 639 C C . ASN A 1 85 ? -13.910 3.113 14.981 1.00 97.06 85 ASN A C 1
ATOM 641 O O . ASN A 1 85 ? -14.291 3.905 14.125 1.00 97.06 85 ASN A O 1
ATOM 645 N N . LEU A 1 86 ? -12.747 2.460 14.891 1.00 97.62 86 LEU A N 1
ATOM 646 C CA . LEU A 1 86 ? -11.789 2.648 13.798 1.00 97.62 86 LEU A CA 1
ATOM 647 C C . LEU A 1 86 ? -12.180 1.878 12.531 1.00 97.62 86 LEU A C 1
ATOM 649 O O . LEU A 1 86 ? -11.979 2.374 11.426 1.00 97.62 86 LEU A O 1
ATOM 653 N N . LEU A 1 87 ? -12.764 0.687 12.683 1.00 96.69 87 LEU A N 1
ATOM 654 C CA . LEU A 1 87 ? -13.142 -0.192 11.579 1.00 96.69 87 LEU A CA 1
ATOM 655 C C . LEU A 1 87 ? -13.953 0.499 10.465 1.00 96.69 87 LEU A C 1
ATOM 657 O O . LEU A 1 87 ? -13.534 0.387 9.315 1.00 96.69 87 LEU A O 1
ATOM 661 N N . PRO A 1 88 ? -15.064 1.218 10.735 1.00 96.69 88 PRO A N 1
ATOM 662 C CA . PRO A 1 88 ? -15.820 1.882 9.669 1.00 96.69 88 PRO A CA 1
ATOM 663 C C . PRO A 1 88 ? -15.013 2.971 8.947 1.00 96.69 88 PRO A C 1
ATOM 665 O O . PRO A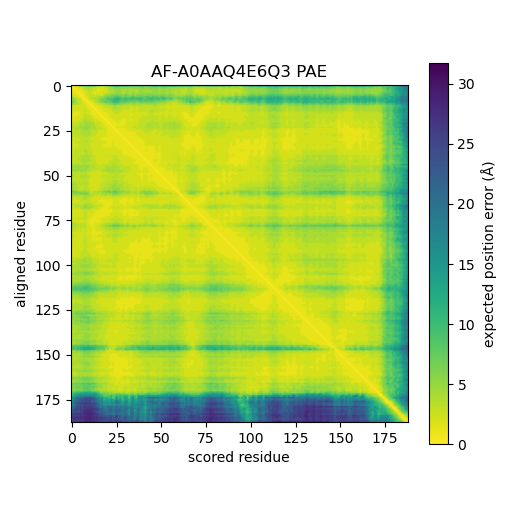 1 88 ? -15.187 3.158 7.751 1.00 96.69 88 PRO A O 1
ATOM 668 N N . ILE A 1 89 ? -14.095 3.643 9.645 1.00 97.25 89 ILE A N 1
ATOM 669 C CA . ILE A 1 89 ? -13.240 4.706 9.091 1.00 97.25 89 ILE A CA 1
ATOM 670 C C . ILE A 1 89 ? -12.211 4.108 8.133 1.00 97.25 89 ILE A C 1
ATOM 672 O O . ILE A 1 89 ? -11.998 4.614 7.034 1.00 97.25 89 ILE A O 1
ATOM 676 N N . TYR A 1 90 ? -11.588 3.001 8.536 1.00 97.25 90 TYR A N 1
ATOM 677 C CA . TYR A 1 90 ? -10.628 2.298 7.692 1.00 97.25 90 TYR A CA 1
ATOM 678 C C . TYR A 1 90 ? -11.330 1.654 6.484 1.00 97.25 90 TYR A C 1
ATOM 680 O O . TYR A 1 90 ? -10.826 1.718 5.368 1.00 97.25 90 TYR A O 1
ATOM 688 N N . LEU A 1 91 ? -12.537 1.106 6.672 1.00 96.50 91 LEU A N 1
ATOM 689 C CA . LEU A 1 91 ? -13.365 0.624 5.565 1.00 96.50 91 LEU A CA 1
ATOM 690 C C . LEU A 1 91 ? -13.694 1.733 4.559 1.00 96.50 91 LEU A C 1
ATOM 692 O O . LEU A 1 91 ? -13.688 1.454 3.366 1.00 96.50 91 LEU A O 1
ATOM 696 N N . ASP A 1 92 ? -13.930 2.967 5.006 1.00 97.25 92 ASP A N 1
ATOM 697 C CA . ASP A 1 92 ? -14.141 4.105 4.104 1.00 97.25 92 ASP A CA 1
ATOM 698 C C . ASP A 1 92 ? -12.894 4.409 3.257 1.00 97.25 92 ASP A C 1
ATOM 700 O O . ASP A 1 92 ? -13.001 4.591 2.050 1.00 97.25 92 ASP A O 1
ATOM 704 N N . HIS A 1 93 ? -11.693 4.346 3.843 1.00 96.75 93 HIS A N 1
ATOM 705 C CA . HIS A 1 93 ? -10.436 4.494 3.091 1.00 96.75 93 HIS A CA 1
ATOM 706 C C . HIS A 1 93 ? -10.248 3.382 2.059 1.00 96.75 93 HIS A C 1
ATOM 708 O O . HIS A 1 93 ? -9.842 3.642 0.932 1.00 96.75 93 HIS A O 1
ATOM 714 N N . ILE A 1 94 ? -10.581 2.147 2.423 1.00 95.19 94 ILE A N 1
ATOM 715 C CA . ILE A 1 94 ? -10.414 0.985 1.551 1.00 95.19 94 ILE A CA 1
ATOM 716 C C . ILE A 1 94 ? -11.436 0.982 0.402 1.00 95.19 94 ILE A C 1
ATOM 718 O O . ILE A 1 94 ? -11.101 0.644 -0.732 1.00 95.19 94 ILE A O 1
ATOM 722 N N . LEU A 1 95 ? -12.697 1.305 0.695 1.00 93.81 95 LEU A N 1
ATOM 723 C CA . LEU A 1 95 ? -13.811 1.166 -0.248 1.00 93.81 95 LEU A CA 1
ATOM 724 C C . LEU A 1 95 ? -14.075 2.445 -1.051 1.00 93.81 95 LEU A C 1
ATOM 726 O O . LEU A 1 95 ? -14.561 2.355 -2.179 1.00 93.81 95 LEU A O 1
ATOM 730 N N . TYR A 1 96 ? -13.761 3.612 -0.484 1.00 94.38 96 TYR A N 1
ATOM 731 C CA . TYR A 1 96 ? -14.060 4.932 -1.044 1.00 94.38 96 TYR A CA 1
ATOM 732 C C . TYR A 1 96 ? -12.857 5.899 -0.972 1.00 94.38 96 TYR A C 1
ATOM 734 O O . TYR A 1 96 ? -12.991 7.017 -0.463 1.00 94.38 96 TYR A O 1
ATOM 742 N N . PRO A 1 97 ? -11.667 5.511 -1.474 1.00 95.19 97 PRO A N 1
ATOM 743 C CA . PRO A 1 97 ? -10.510 6.400 -1.503 1.00 95.19 97 PRO A CA 1
ATOM 744 C C . PRO A 1 97 ? -10.702 7.553 -2.498 1.00 95.19 97 PRO A C 1
ATOM 746 O O . PRO A 1 97 ? -11.323 7.391 -3.548 1.00 95.19 97 PRO A O 1
ATOM 749 N N . LEU A 1 98 ? -10.104 8.713 -2.214 1.00 93.06 98 LEU A N 1
ATOM 750 C CA . LEU A 1 98 ? -10.209 9.889 -3.092 1.00 93.06 98 LEU A CA 1
ATOM 751 C C . LEU A 1 98 ? -9.401 9.784 -4.392 1.00 93.06 98 LEU A C 1
ATOM 753 O O . LEU A 1 98 ? -9.789 10.380 -5.395 1.00 93.06 98 LEU A O 1
ATOM 757 N N . LEU A 1 99 ? -8.245 9.109 -4.347 1.00 94.00 99 LEU A N 1
ATOM 758 C CA . LEU A 1 99 ? -7.326 8.917 -5.483 1.00 94.00 99 LEU A CA 1
ATOM 759 C C . LEU A 1 99 ? -7.037 10.216 -6.265 1.00 94.00 99 LEU A C 1
ATOM 761 O O . LEU A 1 99 ? -7.183 10.308 -7.485 1.00 94.00 99 LEU A O 1
ATOM 765 N N . THR A 1 100 ? -6.665 11.276 -5.544 1.00 93.38 100 THR A N 1
ATOM 766 C CA . THR A 1 100 ? -6.363 12.569 -6.178 1.00 93.38 100 THR A CA 1
ATOM 767 C C . THR A 1 100 ? -5.045 12.521 -6.949 1.00 93.38 100 THR A C 1
ATOM 769 O O . THR A 1 100 ? -4.110 11.819 -6.569 1.00 93.38 100 THR A O 1
ATOM 772 N N . GLU A 1 101 ? -4.930 13.340 -7.995 1.00 94.00 101 GLU A N 1
ATOM 773 C CA . GLU A 1 101 ? -3.683 13.451 -8.764 1.00 94.00 101 GLU A CA 1
ATOM 774 C C . GLU A 1 101 ? -2.504 13.896 -7.888 1.00 94.00 101 GLU A C 1
ATOM 776 O O . GLU A 1 101 ? -1.397 13.381 -8.003 1.00 94.00 101 GLU A O 1
ATOM 781 N N . ALA A 1 102 ? -2.754 14.815 -6.952 1.00 94.12 102 ALA A N 1
ATOM 782 C CA . ALA A 1 102 ? -1.739 15.264 -6.006 1.00 94.12 102 ALA A CA 1
ATOM 783 C C . ALA A 1 102 ? -1.238 14.116 -5.116 1.00 94.12 102 ALA A C 1
ATOM 785 O O . ALA A 1 102 ? -0.035 14.010 -4.884 1.00 94.12 102 ALA A O 1
ATOM 786 N N . ALA A 1 103 ? -2.142 13.242 -4.656 1.00 95.31 103 ALA A N 1
ATOM 787 C CA . ALA A 1 103 ? -1.768 12.055 -3.896 1.00 95.31 103 ALA A CA 1
ATOM 788 C C . ALA A 1 103 ? -0.914 11.098 -4.738 1.00 95.31 103 ALA A C 1
ATOM 790 O O . ALA A 1 103 ? 0.134 10.656 -4.265 1.00 95.31 103 ALA A O 1
ATOM 791 N N . PHE A 1 104 ? -1.311 10.855 -5.992 1.00 95.88 104 PHE A N 1
ATOM 792 C CA . PHE A 1 104 ? -0.561 10.025 -6.936 1.00 95.88 104 PHE A CA 1
ATOM 793 C C . PHE A 1 104 ? 0.867 10.535 -7.152 1.00 95.88 104 PHE A C 1
ATOM 795 O O . PHE A 1 104 ? 1.818 9.776 -6.989 1.00 95.88 104 PHE A O 1
ATOM 802 N N . ILE A 1 105 ? 1.035 11.828 -7.431 1.00 94.94 105 ILE A N 1
ATOM 803 C CA . ILE A 1 105 ? 2.350 12.455 -7.638 1.00 94.94 105 ILE A CA 1
ATOM 804 C C . ILE A 1 105 ? 3.256 12.249 -6.416 1.00 94.94 105 ILE A C 1
ATOM 806 O O . ILE A 1 105 ? 4.436 11.929 -6.562 1.00 94.94 105 ILE A O 1
ATOM 810 N N . THR A 1 106 ? 2.729 12.419 -5.200 1.00 94.12 106 THR A N 1
ATOM 811 C CA . THR A 1 106 ? 3.547 12.295 -3.985 1.00 94.12 106 THR A CA 1
ATOM 812 C C . THR A 1 106 ? 3.853 10.852 -3.596 1.00 94.12 106 THR A C 1
ATOM 814 O O . THR A 1 106 ? 4.971 10.573 -3.170 1.00 94.12 106 THR A O 1
ATOM 817 N N . GLU A 1 107 ? 2.883 9.946 -3.719 1.00 97.44 107 GLU A N 1
ATOM 818 C CA . GLU A 1 107 ? 3.023 8.567 -3.238 1.00 97.44 107 GLU A CA 1
ATOM 819 C C . GLU A 1 107 ? 3.626 7.643 -4.291 1.00 97.44 107 GLU A C 1
ATOM 821 O O . GLU A 1 107 ? 4.388 6.755 -3.938 1.00 97.44 107 GLU A O 1
ATOM 826 N N . VAL A 1 108 ? 3.345 7.853 -5.577 1.00 97.56 108 VAL A N 1
ATOM 827 C CA . VAL A 1 108 ? 3.701 6.889 -6.624 1.00 97.56 108 VAL A CA 1
ATOM 828 C C . VAL A 1 108 ? 4.988 7.292 -7.316 1.00 97.56 108 VAL A C 1
ATOM 830 O O . VAL A 1 108 ? 6.027 6.669 -7.100 1.00 97.56 108 VAL A O 1
ATOM 833 N N . HIS A 1 109 ? 4.930 8.344 -8.133 1.00 97.69 109 HIS A N 1
ATOM 834 C CA . HIS A 1 109 ? 6.072 8.804 -8.911 1.00 97.69 109 HIS A CA 1
ATOM 835 C C . HIS A 1 109 ? 5.949 10.278 -9.298 1.00 97.69 109 HIS A C 1
ATOM 837 O O . HIS A 1 109 ? 4.892 10.747 -9.721 1.00 97.69 109 HIS A O 1
ATOM 843 N N . HIS A 1 110 ? 7.067 10.993 -9.204 1.00 96.38 110 HIS A N 1
ATOM 844 C CA . HIS A 1 110 ? 7.291 12.276 -9.860 1.00 96.38 110 HIS A CA 1
ATOM 845 C C . HIS A 1 110 ? 8.788 12.523 -10.075 1.00 96.38 110 HIS A C 1
ATOM 847 O O . HIS A 1 110 ? 9.639 11.802 -9.557 1.00 96.38 110 HIS A O 1
ATOM 853 N N . VAL A 1 111 ? 9.123 13.574 -10.825 1.00 96.69 111 VAL A N 1
ATOM 854 C CA . VAL A 1 111 ? 10.489 14.112 -10.883 1.00 96.69 111 VAL A CA 1
ATOM 855 C C . VAL A 1 111 ? 10.560 15.336 -9.975 1.00 96.69 111 VAL A C 1
ATOM 857 O O . VAL A 1 111 ? 9.752 16.256 -10.117 1.00 96.69 111 VAL A O 1
ATOM 860 N N . ASN A 1 112 ? 11.483 15.334 -9.015 1.00 95.19 112 ASN A N 1
ATOM 861 C CA . ASN A 1 112 ? 11.627 16.417 -8.044 1.00 95.19 112 ASN A CA 1
ATOM 862 C C . ASN A 1 112 ? 12.335 17.650 -8.654 1.00 95.19 112 ASN A C 1
ATOM 864 O O . ASN A 1 112 ? 12.748 17.655 -9.815 1.00 95.19 112 ASN A O 1
ATOM 868 N N . GLY A 1 113 ? 12.501 18.712 -7.859 1.00 95.44 113 GLY A N 1
ATOM 869 C CA . GLY A 1 113 ? 13.153 19.952 -8.308 1.00 95.44 113 GLY A CA 1
ATOM 870 C C . GLY A 1 113 ? 14.635 19.815 -8.690 1.00 95.44 113 GLY A C 1
ATOM 871 O O . GLY A 1 113 ? 15.173 20.714 -9.332 1.00 95.44 113 GLY A O 1
ATOM 872 N N . GLU A 1 114 ? 15.283 18.710 -8.323 1.00 96.62 114 GLU A N 1
ATOM 873 C CA . GLU A 1 114 ? 16.683 18.398 -8.638 1.00 96.62 114 GLU A CA 1
ATOM 874 C C . GLU A 1 114 ? 16.812 17.531 -9.905 1.00 96.62 114 GLU A C 1
ATOM 876 O O . GLU A 1 114 ? 17.914 17.333 -10.412 1.00 96.62 114 GLU A O 1
ATOM 881 N N . GLY A 1 115 ? 15.687 17.079 -10.474 1.00 95.88 115 GLY A N 1
ATOM 882 C CA . GLY A 1 115 ? 15.654 16.210 -11.650 1.00 95.88 115 GLY A CA 1
ATOM 883 C C . GLY A 1 115 ? 15.699 14.714 -11.327 1.00 95.88 115 GLY A C 1
ATOM 884 O O . GLY A 1 115 ? 15.766 13.905 -12.2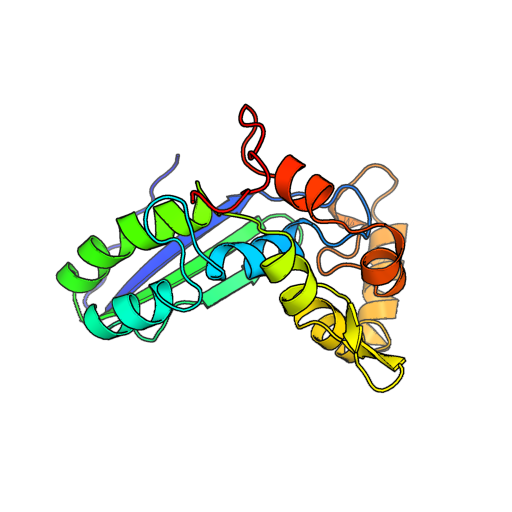54 1.00 95.88 115 GLY A O 1
ATOM 885 N N . ASP A 1 116 ? 15.623 14.339 -10.050 1.00 96.31 116 ASP A N 1
ATOM 886 C CA . ASP A 1 116 ? 15.625 12.945 -9.610 1.00 96.31 116 ASP A CA 1
ATOM 887 C C . ASP A 1 116 ? 14.214 12.354 -9.579 1.00 96.31 116 ASP A C 1
ATOM 889 O O . ASP A 1 116 ? 13.227 13.049 -9.326 1.00 96.31 116 ASP A O 1
ATOM 893 N N . ASN A 1 117 ? 14.120 11.041 -9.807 1.00 96.75 117 ASN A N 1
ATOM 894 C CA . ASN A 1 117 ? 12.867 10.313 -9.613 1.00 96.75 117 ASN A CA 1
ATOM 895 C C . ASN A 1 117 ? 12.577 10.196 -8.112 1.00 96.75 117 ASN A C 1
ATOM 897 O O . ASN A 1 117 ? 13.438 9.775 -7.342 1.00 96.75 117 ASN A O 1
ATOM 901 N N . ALA A 1 118 ? 11.357 10.542 -7.728 1.00 96.75 118 ALA A N 1
ATOM 902 C CA . ALA A 1 118 ? 10.852 10.532 -6.367 1.00 96.75 118 ALA A CA 1
ATOM 903 C C . ALA A 1 118 ? 9.435 9.937 -6.333 1.00 96.75 118 ALA A C 1
ATOM 905 O O . ALA A 1 118 ? 8.854 9.635 -7.374 1.00 96.75 118 ALA A O 1
ATOM 906 N N . GLY A 1 119 ? 8.889 9.776 -5.130 1.00 97.12 119 GLY A N 1
ATOM 907 C CA . GLY A 1 119 ? 7.642 9.052 -4.866 1.00 97.12 119 GLY A CA 1
ATOM 908 C C . GLY A 1 119 ? 7.906 7.892 -3.913 1.00 97.12 119 GLY A C 1
ATOM 909 O O . GLY A 1 119 ? 8.960 7.265 -3.990 1.00 97.12 119 GLY A O 1
ATOM 910 N N . VAL A 1 120 ? 6.990 7.639 -2.981 1.00 97.81 120 VAL A N 1
ATOM 911 C CA . VAL A 1 120 ? 7.171 6.616 -1.937 1.00 97.81 120 VAL A CA 1
ATOM 912 C C . VAL A 1 120 ? 7.313 5.227 -2.566 1.00 97.81 120 VAL A C 1
ATOM 914 O O . VAL A 1 120 ? 8.360 4.599 -2.414 1.00 97.81 120 VAL A O 1
ATOM 917 N N . VAL A 1 121 ? 6.335 4.813 -3.375 1.00 98.12 121 VAL A N 1
ATOM 918 C CA . VAL A 1 121 ? 6.319 3.523 -4.084 1.00 98.12 121 VAL A CA 1
ATOM 919 C C . VAL A 1 121 ? 7.530 3.390 -5.006 1.00 98.12 121 VAL A C 1
ATOM 921 O O . VAL A 1 121 ? 8.213 2.367 -4.990 1.00 98.12 121 VAL A O 1
ATOM 924 N N . TYR A 1 122 ? 7.861 4.428 -5.785 1.00 98.38 122 TYR A N 1
ATOM 925 C CA . TYR A 1 122 ? 9.039 4.386 -6.653 1.00 98.38 122 TYR A CA 1
ATOM 926 C C . TYR A 1 122 ? 10.340 4.176 -5.863 1.00 98.38 122 TYR A C 1
ATOM 928 O O . TYR A 1 122 ? 11.162 3.345 -6.251 1.00 98.38 122 TYR A O 1
ATOM 936 N N . CYS A 1 123 ? 10.541 4.898 -4.755 1.00 97.94 123 CYS A N 1
ATOM 937 C CA . CYS A 1 123 ? 11.732 4.760 -3.913 1.00 97.94 123 CYS A CA 1
ATOM 938 C C . CYS A 1 123 ? 11.823 3.376 -3.253 1.00 97.94 123 CYS A C 1
ATOM 940 O O . CYS A 1 123 ? 12.914 2.807 -3.165 1.00 97.94 123 CYS A O 1
ATOM 942 N N . GLU A 1 124 ? 10.695 2.806 -2.828 1.00 97.94 124 GLU A N 1
ATOM 943 C CA . GLU A 1 124 ? 10.642 1.441 -2.302 1.00 97.94 124 GLU A CA 1
ATOM 944 C C . GLU A 1 124 ? 11.031 0.414 -3.366 1.00 97.94 124 GLU A C 1
ATOM 946 O O . GLU A 1 124 ? 11.893 -0.435 -3.121 1.00 97.94 124 GLU A O 1
ATOM 951 N N . MET A 1 125 ? 10.477 0.534 -4.576 1.00 98.00 125 MET A N 1
ATOM 952 C CA . MET A 1 125 ? 10.816 -0.351 -5.692 1.00 98.00 125 MET A CA 1
ATOM 953 C C . MET A 1 125 ? 12.271 -0.183 -6.140 1.00 98.00 125 MET A C 1
ATOM 955 O O . MET A 1 125 ? 12.951 -1.176 -6.414 1.00 98.00 125 MET A O 1
ATOM 959 N N . GLN A 1 126 ? 12.805 1.040 -6.104 1.00 97.38 126 GLN A N 1
ATOM 960 C CA . GLN A 1 126 ? 14.213 1.319 -6.388 1.00 97.38 126 GLN A CA 1
ATOM 961 C C . GLN A 1 126 ? 15.166 0.582 -5.440 1.00 97.38 126 GLN A C 1
ATOM 963 O O . GLN A 1 126 ? 16.221 0.117 -5.878 1.00 97.38 126 GLN A O 1
ATOM 968 N N . ALA A 1 127 ? 14.794 0.426 -4.168 1.00 96.12 127 ALA A N 1
ATOM 969 C CA . ALA A 1 127 ? 15.607 -0.288 -3.188 1.00 96.12 127 ALA A CA 1
ATOM 970 C C . ALA A 1 127 ? 15.643 -1.814 -3.413 1.00 96.12 127 ALA A C 1
ATOM 972 O O . ALA A 1 127 ? 16.591 -2.466 -2.970 1.00 96.12 127 ALA A O 1
ATOM 973 N N . ARG A 1 128 ? 14.648 -2.394 -4.104 1.00 94.88 128 ARG A N 1
ATOM 974 C CA . ARG A 1 128 ? 14.471 -3.858 -4.224 1.00 94.88 128 ARG A CA 1
ATOM 975 C C . ARG A 1 128 ? 14.637 -4.437 -5.624 1.00 94.88 128 ARG A C 1
ATOM 977 O O . ARG A 1 128 ? 15.146 -5.554 -5.731 1.00 94.88 128 ARG A O 1
ATOM 984 N N . GLU A 1 129 ? 14.223 -3.736 -6.681 1.00 96.81 129 GLU A N 1
ATOM 985 C CA . GLU A 1 129 ? 14.109 -4.300 -8.041 1.00 96.81 129 GLU A CA 1
ATOM 986 C C . GLU A 1 129 ? 15.441 -4.876 -8.539 1.00 96.81 129 GLU A C 1
ATOM 988 O O . GLU A 1 129 ? 15.483 -5.968 -9.099 1.00 96.81 129 GLU A O 1
ATOM 993 N N . ASN A 1 130 ? 16.545 -4.172 -8.270 1.00 95.75 130 ASN A N 1
ATOM 994 C CA . ASN A 1 130 ? 17.879 -4.537 -8.753 1.00 95.75 130 ASN A CA 1
ATOM 995 C C . ASN A 1 130 ? 18.652 -5.487 -7.825 1.00 95.75 130 ASN A C 1
ATOM 997 O O . ASN A 1 130 ? 19.841 -5.732 -8.044 1.00 95.75 130 ASN A O 1
ATOM 1001 N N . THR A 1 131 ? 18.020 -6.023 -6.779 1.00 97.69 131 THR A N 1
ATOM 1002 C CA . THR A 1 131 ? 18.663 -7.054 -5.957 1.00 97.69 131 THR A CA 1
ATOM 1003 C C . THR A 1 131 ? 18.698 -8.386 -6.710 1.00 97.69 131 THR A C 1
ATOM 1005 O O . THR A 1 131 ? 17.804 -8.707 -7.496 1.00 97.69 131 THR A O 1
ATOM 1008 N N . GLY A 1 132 ? 19.735 -9.195 -6.471 1.00 97.88 132 GLY A N 1
ATOM 1009 C CA . GLY A 1 132 ? 19.862 -10.502 -7.128 1.00 97.88 132 GLY A CA 1
ATOM 1010 C C . GLY A 1 132 ? 18.692 -11.445 -6.826 1.00 97.88 132 GLY A C 1
ATOM 1011 O O . GLY A 1 132 ? 18.314 -12.240 -7.683 1.00 97.88 132 GLY A O 1
ATOM 1012 N N . GLU A 1 133 ? 18.099 -11.326 -5.636 1.00 97.06 133 GLU A N 1
ATOM 1013 C CA . GLU A 1 133 ? 16.922 -12.090 -5.222 1.00 97.06 133 GLU A CA 1
ATOM 1014 C C . GLU A 1 133 ? 15.684 -11.714 -6.044 1.00 97.06 133 GLU A C 1
ATOM 1016 O O . GLU A 1 133 ? 15.110 -12.597 -6.682 1.00 97.06 133 GLU A O 1
ATOM 1021 N N . SER A 1 134 ? 15.331 -10.424 -6.114 1.00 96.50 134 SER A N 1
ATOM 1022 C CA . SER A 1 134 ? 14.183 -9.944 -6.900 1.00 96.50 134 SER A CA 1
ATOM 1023 C C . SER A 1 134 ? 14.305 -10.328 -8.372 1.00 96.50 134 SER A C 1
ATOM 1025 O O . SER A 1 134 ? 13.370 -10.869 -8.959 1.00 96.50 134 SER A O 1
ATOM 1027 N N . LEU A 1 135 ? 15.487 -10.125 -8.966 1.00 97.62 135 LEU A N 1
ATOM 1028 C CA . LEU A 1 135 ? 15.736 -10.479 -10.363 1.00 97.62 135 LEU A CA 1
ATOM 1029 C C . LEU A 1 135 ? 15.599 -11.987 -10.599 1.00 97.62 135 LEU A C 1
ATOM 1031 O O . LEU A 1 135 ? 14.995 -12.403 -11.589 1.00 97.62 135 LEU A O 1
ATOM 1035 N N . CYS A 1 136 ? 16.154 -12.819 -9.714 1.00 98.12 136 CYS A N 1
ATOM 1036 C CA . CYS A 1 136 ? 16.056 -14.272 -9.832 1.00 98.12 136 CYS A CA 1
ATOM 1037 C C . CYS A 1 136 ? 14.602 -14.742 -9.696 1.00 98.12 136 CYS A C 1
ATOM 1039 O O . CYS A 1 136 ? 14.118 -15.492 -10.548 1.00 98.12 136 CYS A O 1
ATOM 1041 N N . MET A 1 137 ? 13.891 -14.252 -8.676 1.00 96.81 137 MET A N 1
ATOM 1042 C CA . MET A 1 137 ? 12.499 -14.608 -8.414 1.00 96.81 137 MET A CA 1
ATOM 1043 C C . MET A 1 137 ? 11.585 -14.196 -9.570 1.00 96.81 137 MET A C 1
ATOM 1045 O O . MET A 1 137 ? 10.838 -15.027 -10.081 1.00 96.81 137 MET A O 1
ATOM 1049 N N . LEU A 1 138 ? 11.687 -12.956 -10.057 1.00 96.81 138 LEU A N 1
ATOM 1050 C CA . LEU A 1 138 ? 10.853 -12.477 -11.160 1.00 96.81 138 LEU A CA 1
ATOM 1051 C C . LEU A 1 138 ? 11.080 -13.291 -12.444 1.00 96.81 138 LEU A C 1
ATOM 1053 O O . LEU A 1 138 ? 10.125 -13.663 -13.127 1.00 96.81 138 LEU A O 1
ATOM 1057 N N . ASN A 1 139 ? 12.334 -13.623 -12.770 1.00 97.25 139 ASN A N 1
ATOM 1058 C CA . ASN A 1 139 ? 12.638 -14.469 -13.929 1.00 97.25 139 ASN A CA 1
ATOM 1059 C C . ASN A 1 139 ? 12.103 -15.899 -13.763 1.00 97.25 139 ASN A C 1
ATOM 1061 O O . ASN A 1 139 ? 11.584 -16.476 -14.725 1.00 97.25 139 ASN A O 1
ATOM 1065 N N . LEU A 1 140 ? 12.194 -16.465 -12.557 1.00 97.69 140 LEU A N 1
ATOM 1066 C CA . LEU A 1 140 ? 11.618 -17.769 -12.239 1.00 97.69 140 LEU A CA 1
ATOM 1067 C C . LEU A 1 140 ? 10.098 -17.756 -12.436 1.00 97.69 140 LEU A C 1
ATOM 1069 O O . LEU A 1 140 ? 9.580 -18.584 -13.186 1.00 97.69 140 LEU A O 1
ATOM 1073 N N . LEU A 1 141 ? 9.394 -16.798 -11.830 1.00 96.56 141 LEU A N 1
ATOM 1074 C CA . LEU A 1 141 ? 7.939 -16.664 -11.929 1.00 96.56 141 LEU A CA 1
ATOM 1075 C C . LEU A 1 141 ? 7.484 -16.491 -13.380 1.00 96.56 141 LEU A C 1
ATOM 1077 O O . LEU A 1 141 ? 6.574 -17.187 -13.824 1.00 96.56 141 LEU A O 1
ATOM 1081 N N . ARG A 1 142 ? 8.173 -15.657 -14.167 1.00 97.00 142 ARG A N 1
ATOM 1082 C CA . ARG A 1 142 ? 7.888 -15.475 -15.602 1.00 97.00 142 ARG A CA 1
ATOM 1083 C C . ARG A 1 142 ? 8.119 -16.727 -16.445 1.00 97.00 142 ARG A C 1
ATOM 1085 O O . ARG A 1 142 ? 7.509 -16.851 -17.506 1.00 97.00 142 ARG A O 1
ATOM 1092 N N . THR A 1 143 ? 8.994 -17.627 -15.997 1.00 97.25 143 THR A N 1
ATOM 1093 C CA . THR A 1 143 ? 9.258 -18.913 -16.657 1.00 97.25 143 THR A CA 1
ATOM 1094 C C . THR A 1 143 ? 8.215 -19.962 -16.272 1.00 97.25 143 THR A C 1
ATOM 1096 O O . THR A 1 143 ? 7.777 -20.730 -17.126 1.00 97.25 143 THR A O 1
ATOM 1099 N N . LEU A 1 144 ? 7.810 -19.996 -14.999 1.00 97.56 144 LEU A N 1
ATOM 1100 C CA . LEU A 1 144 ? 6.819 -20.942 -14.483 1.00 97.56 144 LEU A CA 1
ATOM 1101 C C . LEU A 1 144 ? 5.391 -20.596 -14.924 1.00 97.56 144 LEU A C 1
ATOM 1103 O O . LEU A 1 144 ? 4.617 -21.501 -15.235 1.00 97.56 144 LEU A O 1
ATOM 1107 N N . TYR A 1 145 ? 5.053 -19.306 -14.975 1.00 96.69 145 TYR A N 1
ATOM 1108 C CA . TYR A 1 145 ? 3.709 -18.814 -15.267 1.00 96.69 145 TYR A CA 1
ATOM 1109 C C . TYR A 1 145 ? 3.652 -18.109 -16.638 1.00 96.69 145 TYR A C 1
ATOM 1111 O O . TYR A 1 145 ? 4.075 -16.951 -16.772 1.00 96.69 145 TYR A O 1
ATOM 1119 N N . PRO A 1 146 ? 3.126 -18.780 -17.686 1.00 93.12 146 PRO A N 1
ATOM 1120 C CA . PRO A 1 146 ? 2.939 -18.161 -18.993 1.00 93.12 146 PRO A CA 1
ATOM 1121 C C . PRO A 1 146 ? 1.852 -17.078 -18.952 1.00 93.12 146 PRO A C 1
ATOM 1123 O O . PRO A 1 146 ? 0.978 -17.068 -18.088 1.00 93.12 146 PRO A O 1
ATOM 1126 N N . ALA A 1 147 ? 1.896 -16.157 -19.915 1.00 89.44 147 ALA A N 1
ATOM 1127 C CA . ALA A 1 147 ? 0.884 -15.111 -20.039 1.00 89.44 147 ALA A CA 1
ATOM 1128 C C . ALA A 1 147 ? -0.477 -15.673 -20.508 1.00 89.44 147 ALA A C 1
ATOM 1130 O O . ALA A 1 147 ? -0.476 -16.568 -21.361 1.00 89.44 147 ALA A O 1
ATOM 1131 N N . PRO A 1 148 ? -1.616 -15.087 -20.080 1.00 89.81 148 PRO A N 1
ATOM 1132 C CA . PRO A 1 148 ? -1.776 -14.083 -19.018 1.00 89.81 148 PRO A CA 1
ATOM 1133 C C . PRO A 1 148 ? -1.971 -14.746 -17.637 1.00 89.81 148 PRO A C 1
ATOM 1135 O O . PRO A 1 148 ? -2.839 -15.599 -17.478 1.00 89.81 148 PRO A O 1
ATOM 1138 N N . CYS A 1 149 ? -1.169 -14.364 -16.640 1.00 93.75 149 CYS A N 1
ATOM 1139 C CA . CYS A 1 149 ? -1.271 -14.866 -15.264 1.00 93.75 149 CYS A CA 1
ATOM 1140 C C . CYS A 1 149 ? -0.692 -13.829 -14.296 1.00 93.75 149 CYS A C 1
ATOM 1142 O O . CYS A 1 149 ? 0.467 -13.460 -14.476 1.00 93.75 149 CYS A O 1
ATOM 1144 N N . GLY A 1 150 ? -1.446 -13.384 -13.283 1.00 93.88 150 GLY A N 1
ATOM 1145 C CA . GLY A 1 150 ? -0.990 -12.335 -12.361 1.00 93.88 150 GLY A CA 1
ATOM 1146 C C . GLY A 1 150 ? 0.304 -12.651 -11.606 1.00 93.88 150 GLY A C 1
ATOM 1147 O O . GLY A 1 150 ? 1.150 -11.776 -11.445 1.00 93.88 150 GLY A O 1
ATOM 1148 N N . TYR A 1 151 ? 0.537 -13.925 -11.271 1.00 95.94 151 TYR A N 1
ATOM 1149 C CA . TYR A 1 151 ? 1.740 -14.387 -10.559 1.00 95.94 151 TYR A CA 1
ATOM 1150 C C . TYR A 1 151 ? 3.064 -14.165 -11.308 1.00 95.94 151 TYR A C 1
ATOM 1152 O O . TYR A 1 151 ? 4.131 -14.387 -10.741 1.00 95.94 151 TYR A O 1
ATOM 1160 N N . ARG A 1 152 ? 3.030 -13.777 -12.589 1.00 96.50 152 ARG A N 1
ATOM 1161 C CA . ARG A 1 152 ? 4.243 -13.530 -13.387 1.00 96.50 152 ARG A CA 1
ATOM 1162 C C . ARG A 1 152 ? 4.752 -12.089 -13.314 1.00 96.50 152 ARG A C 1
ATOM 1164 O O . ARG A 1 152 ? 5.846 -11.823 -13.819 1.00 96.50 152 ARG A O 1
ATOM 1171 N N . TYR A 1 153 ? 3.931 -11.168 -12.820 1.00 96.56 153 TYR A N 1
ATOM 1172 C CA . TYR A 1 153 ? 4.217 -9.737 -12.832 1.00 96.56 153 TYR A CA 1
ATOM 1173 C C . TYR A 1 153 ? 4.781 -9.274 -11.492 1.00 96.56 153 TYR A C 1
ATOM 1175 O O . TYR A 1 153 ? 4.560 -9.904 -10.460 1.00 96.56 153 TYR A O 1
ATOM 1183 N N . GLU A 1 154 ? 5.513 -8.162 -11.512 1.00 96.88 154 GLU A N 1
ATOM 1184 C CA . GLU A 1 154 ? 5.950 -7.490 -10.288 1.00 96.88 154 GLU A CA 1
ATOM 1185 C C . GLU A 1 154 ? 4.785 -6.677 -9.703 1.00 96.88 154 GLU A C 1
ATOM 1187 O O . GLU A 1 154 ? 4.459 -5.595 -10.197 1.00 96.88 154 GLU A O 1
ATOM 1192 N N . THR A 1 155 ? 4.151 -7.193 -8.646 1.00 96.31 155 THR A N 1
ATOM 1193 C CA . THR A 1 155 ? 2.985 -6.554 -8.009 1.00 96.31 155 THR A CA 1
ATOM 1194 C C . THR A 1 155 ? 3.313 -5.231 -7.332 1.00 96.31 155 THR A C 1
ATOM 1196 O O . THR A 1 155 ? 2.428 -4.382 -7.214 1.00 96.31 155 THR A O 1
ATOM 1199 N N . GLY A 1 156 ? 4.578 -5.025 -6.951 1.00 96.38 156 GLY A N 1
ATOM 1200 C CA . GLY A 1 156 ? 5.076 -3.744 -6.461 1.00 96.38 156 GLY A CA 1
ATOM 1201 C C . GLY A 1 156 ? 5.211 -2.670 -7.548 1.00 96.38 156 GLY A C 1
ATOM 1202 O O . GLY A 1 156 ? 5.231 -1.483 -7.230 1.00 96.38 156 GLY A O 1
ATOM 1203 N N . GLY A 1 157 ? 5.258 -3.085 -8.818 1.00 97.25 157 GLY A N 1
ATOM 1204 C CA . GLY A 1 157 ? 5.510 -2.250 -9.989 1.00 97.25 157 GLY A CA 1
ATOM 1205 C C . GLY A 1 157 ? 6.986 -2.189 -10.373 1.00 97.25 157 GLY A C 1
ATOM 1206 O O . GLY A 1 157 ? 7.845 -1.888 -9.547 1.00 97.25 157 GLY A O 1
ATOM 1207 N N . LEU A 1 158 ? 7.302 -2.430 -11.647 1.00 98.06 158 LEU A N 1
ATOM 1208 C CA . LEU A 1 158 ? 8.651 -2.160 -12.149 1.00 98.06 158 LEU A CA 1
ATOM 1209 C C . LEU A 1 158 ? 8.881 -0.648 -12.208 1.00 98.06 158 LEU A C 1
ATOM 1211 O O . LEU A 1 158 ? 8.026 0.094 -12.690 1.00 98.06 158 LEU A O 1
ATOM 1215 N N . MET A 1 159 ? 10.065 -0.179 -11.816 1.00 97.94 159 MET A N 1
ATOM 1216 C CA . MET A 1 159 ? 10.460 1.234 -11.836 1.00 97.94 159 MET A CA 1
ATOM 1217 C C . MET A 1 159 ? 10.189 1.891 -13.191 1.00 97.94 159 MET A C 1
ATOM 1219 O O . MET A 1 159 ? 9.750 3.039 -13.258 1.00 97.94 159 MET A O 1
ATOM 1223 N N . ARG A 1 160 ? 10.442 1.166 -14.288 1.00 97.75 160 ARG A N 1
ATOM 1224 C CA . ARG A 1 160 ? 10.147 1.653 -15.638 1.00 97.75 160 ARG A CA 1
ATOM 1225 C C . ARG A 1 160 ? 8.653 1.918 -15.823 1.00 97.75 160 ARG A C 1
ATOM 1227 O O . ARG A 1 160 ? 8.287 2.965 -16.345 1.00 97.75 160 ARG A O 1
ATOM 1234 N N . ASN A 1 161 ? 7.813 0.983 -15.403 1.00 97.94 161 ASN A N 1
ATOM 1235 C CA . ASN A 1 161 ? 6.368 1.082 -15.536 1.00 97.94 161 ASN A CA 1
ATOM 1236 C C . ASN A 1 161 ? 5.798 2.179 -14.635 1.00 97.94 161 ASN A C 1
ATOM 1238 O O . ASN A 1 161 ? 5.055 3.027 -15.123 1.00 97.94 161 ASN A O 1
ATOM 1242 N N . LEU A 1 162 ? 6.244 2.249 -13.376 1.00 97.56 162 LEU A N 1
ATOM 1243 C CA . LEU A 1 162 ? 5.873 3.314 -12.437 1.00 97.56 162 LEU A CA 1
ATOM 1244 C C . LEU A 1 162 ? 6.136 4.717 -13.003 1.00 97.56 162 LEU A C 1
ATOM 1246 O O . LEU A 1 162 ? 5.380 5.643 -12.731 1.00 97.56 162 LEU A O 1
ATOM 1250 N N . ARG A 1 163 ? 7.188 4.864 -13.817 1.00 96.25 163 ARG A N 1
ATOM 1251 C CA . ARG A 1 163 ? 7.556 6.120 -14.481 1.00 96.25 163 ARG A CA 1
ATOM 1252 C C . ARG A 1 163 ? 6.797 6.387 -15.787 1.00 96.25 163 ARG A C 1
ATOM 1254 O O . ARG A 1 163 ? 6.604 7.548 -16.144 1.00 96.25 163 ARG A O 1
ATOM 1261 N N . GLU A 1 164 ? 6.483 5.351 -16.562 1.00 95.81 164 GLU A N 1
ATOM 1262 C CA . GLU A 1 164 ? 6.055 5.494 -17.965 1.00 95.81 164 GLU A CA 1
ATOM 1263 C C . GLU A 1 164 ? 4.579 5.152 -18.203 1.00 95.81 164 GLU A C 1
ATOM 1265 O O . GLU A 1 164 ? 3.936 5.785 -19.043 1.00 95.81 164 GLU A O 1
ATOM 1270 N N . SER A 1 165 ? 4.044 4.141 -17.519 1.00 95.88 165 SER A N 1
ATOM 1271 C CA . SER A 1 165 ? 2.741 3.538 -17.823 1.00 95.88 165 SER A CA 1
ATOM 1272 C C . SER A 1 165 ? 1.747 3.584 -16.669 1.00 95.88 165 SER A C 1
ATOM 1274 O O . SER A 1 165 ? 0.543 3.678 -16.945 1.00 95.88 165 SER A O 1
ATOM 1276 N N . THR A 1 166 ? 2.213 3.560 -15.420 1.00 95.56 166 THR A N 1
ATOM 1277 C CA . THR A 1 166 ? 1.372 3.709 -14.228 1.00 95.56 166 THR A CA 1
ATOM 1278 C C . THR A 1 166 ? 0.845 5.136 -14.152 1.00 95.56 166 THR A C 1
ATOM 1280 O O . THR A 1 166 ? 1.582 6.105 -14.310 1.00 95.56 166 THR A O 1
ATOM 1283 N N . ASN A 1 167 ? -0.459 5.285 -13.936 1.00 92.94 167 ASN A N 1
ATOM 1284 C CA . ASN A 1 167 ? -1.091 6.592 -13.796 1.00 92.94 167 ASN A CA 1
ATOM 1285 C C . ASN A 1 167 ? -2.323 6.506 -12.894 1.00 92.94 167 ASN A C 1
ATOM 1287 O O . ASN A 1 167 ? -2.876 5.427 -12.664 1.00 92.94 167 ASN A O 1
ATOM 1291 N N . ASN A 1 168 ? -2.771 7.666 -12.422 1.00 90.69 168 ASN A N 1
ATOM 1292 C CA . ASN A 1 168 ? -3.881 7.768 -11.487 1.00 90.69 168 ASN A CA 1
ATOM 1293 C C . ASN A 1 168 ? -5.203 7.206 -12.050 1.00 90.69 168 ASN A C 1
ATOM 1295 O O . ASN A 1 168 ? -5.976 6.586 -11.327 1.00 90.69 168 ASN A O 1
ATOM 1299 N N . GLN A 1 169 ? -5.447 7.335 -13.360 1.00 88.75 169 GLN A N 1
ATOM 1300 C CA . GLN A 1 169 ? -6.648 6.769 -13.988 1.00 88.75 169 GLN A CA 1
ATOM 1301 C C . GLN A 1 169 ? -6.660 5.242 -13.915 1.00 88.75 169 GLN A C 1
ATOM 1303 O O . GLN A 1 169 ? -7.689 4.652 -13.592 1.00 88.75 169 GLN A O 1
ATOM 1308 N N . LYS A 1 170 ? -5.515 4.597 -14.170 1.00 88.81 170 LYS A N 1
ATOM 1309 C CA . LYS A 1 170 ? -5.371 3.143 -14.036 1.00 88.81 170 LYS A CA 1
ATOM 1310 C C . LYS A 1 170 ? -5.588 2.694 -12.594 1.00 88.81 170 LYS A C 1
ATOM 1312 O O . LYS A 1 170 ? -6.391 1.791 -12.376 1.00 88.81 170 LYS A O 1
ATOM 1317 N N . ALA A 1 171 ? -4.957 3.367 -11.630 1.00 84.62 171 ALA A N 1
ATOM 1318 C CA . ALA A 1 171 ? -5.142 3.084 -10.204 1.00 84.62 171 AL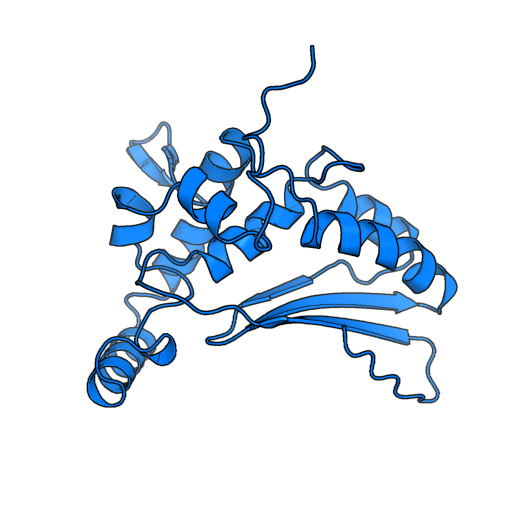A A CA 1
ATOM 1319 C C . ALA A 1 171 ? -6.613 3.253 -9.763 1.00 84.62 171 ALA A C 1
ATOM 1321 O O . ALA A 1 171 ? -7.139 2.441 -9.002 1.00 84.62 171 ALA A O 1
ATOM 1322 N N . GLY A 1 172 ? -7.313 4.255 -10.303 1.00 79.38 172 GLY A N 1
ATOM 1323 C CA . GLY A 1 172 ? -8.750 4.443 -10.097 1.00 79.38 172 GLY A CA 1
ATOM 1324 C C . GLY A 1 172 ? -9.612 3.370 -10.759 1.00 79.38 172 GLY A C 1
ATOM 1325 O O . GLY A 1 172 ? -10.586 2.919 -10.166 1.00 79.38 172 GLY A O 1
ATOM 1326 N N . SER A 1 173 ? -9.246 2.897 -11.952 1.00 73.06 173 SER A N 1
ATOM 1327 C CA . SER A 1 173 ? -9.995 1.855 -12.673 1.00 73.06 173 SER A CA 1
ATOM 1328 C C . SER A 1 173 ? -9.897 0.464 -12.037 1.00 73.06 173 SER A C 1
ATOM 1330 O O . SER A 1 173 ? -10.764 -0.374 -12.268 1.00 73.06 173 SER A O 1
ATOM 1332 N N . THR A 1 174 ? -8.866 0.223 -11.220 1.00 59.66 174 THR A N 1
ATOM 1333 C CA . THR A 1 174 ? -8.726 -0.995 -10.405 1.00 59.66 174 THR A CA 1
ATOM 1334 C C . THR A 1 174 ? -9.540 -0.967 -9.112 1.00 59.66 174 THR A C 1
ATOM 1336 O O . THR A 1 174 ? -9.609 -1.979 -8.416 1.00 59.66 174 THR A O 1
ATOM 1339 N N . SER A 1 175 ? -10.169 0.164 -8.778 1.00 58.75 175 SER A N 1
ATOM 1340 C CA . SER A 1 175 ? -11.124 0.227 -7.670 1.00 58.75 175 SER A CA 1
ATOM 1341 C C . SER A 1 175 ? -12.409 -0.555 -7.998 1.00 58.75 175 SER A C 1
ATOM 1343 O O . SER A 1 175 ? -12.667 -0.907 -9.150 1.00 58.75 175 SER A O 1
ATOM 1345 N N . PHE A 1 176 ? -13.184 -0.907 -6.967 1.00 53.38 176 PHE A N 1
ATOM 1346 C CA . PHE A 1 176 ? -14.272 -1.888 -7.048 1.00 53.38 176 PHE A CA 1
ATOM 1347 C C . PHE A 1 176 ? -15.185 -1.732 -8.290 1.00 53.38 176 PHE A C 1
ATOM 1349 O O . PHE A 1 176 ? -15.659 -0.629 -8.580 1.00 53.38 176 PHE A O 1
ATOM 1356 N N . PRO A 1 177 ? -15.495 -2.839 -9.001 1.00 41.19 177 PRO A N 1
ATOM 1357 C CA . PRO A 1 177 ? -16.221 -2.799 -10.268 1.00 41.19 177 PRO A CA 1
ATOM 1358 C C . PRO A 1 177 ? -17.597 -2.138 -10.112 1.00 41.19 177 PRO A C 1
ATOM 1360 O O . PRO A 1 177 ? -18.433 -2.596 -9.333 1.00 41.19 177 PRO A O 1
ATOM 1363 N N . GLY A 1 178 ? -17.834 -1.073 -10.886 1.00 42.84 178 GLY A N 1
ATOM 1364 C CA . GLY A 1 178 ? -19.106 -0.339 -10.925 1.00 42.84 178 GLY A CA 1
ATOM 1365 C C . GLY A 1 178 ? -19.047 1.125 -10.479 1.00 42.84 178 GLY A C 1
ATOM 1366 O O . GLY A 1 178 ? -20.080 1.793 -10.531 1.00 42.84 178 GLY A O 1
ATOM 1367 N N . ARG A 1 179 ? -17.882 1.648 -10.075 1.00 52.62 179 ARG A N 1
ATOM 1368 C CA . ARG A 1 179 ? -17.680 3.088 -9.861 1.00 52.62 179 ARG A CA 1
ATOM 1369 C C . ARG A 1 179 ? -16.611 3.633 -10.803 1.00 52.62 179 ARG A C 1
ATOM 1371 O O . ARG A 1 179 ? -15.450 3.255 -10.711 1.00 52.62 179 ARG A O 1
ATOM 1378 N N . ASP A 1 180 ? -17.003 4.588 -11.642 1.00 45.81 180 ASP A N 1
ATOM 1379 C CA . ASP A 1 180 ? -16.064 5.606 -12.102 1.00 45.81 180 ASP A CA 1
ATOM 1380 C C . ASP A 1 180 ? -15.679 6.409 -10.856 1.00 45.81 180 ASP A C 1
ATOM 1382 O O . ASP A 1 180 ? -16.490 7.184 -10.339 1.00 45.81 180 ASP A O 1
ATOM 1386 N N . VAL A 1 181 ? -14.479 6.187 -10.315 1.00 51.78 181 VAL A N 1
ATOM 1387 C CA . VAL A 1 181 ? -13.920 7.101 -9.314 1.00 51.78 181 VAL A CA 1
ATOM 1388 C C . VAL A 1 181 ? -13.793 8.435 -10.027 1.00 51.78 181 VAL A C 1
ATOM 1390 O O . VAL A 1 181 ? -12.938 8.611 -10.895 1.00 51.78 181 VAL A O 1
ATOM 1393 N N . ALA A 1 182 ? -14.707 9.357 -9.728 1.00 45.53 182 ALA A N 1
ATOM 1394 C CA . ALA A 1 182 ? -14.594 10.723 -10.189 1.00 45.53 182 ALA A CA 1
ATOM 1395 C C . ALA A 1 182 ? -13.286 11.250 -9.602 1.00 45.53 182 ALA A C 1
ATOM 1397 O O . ALA A 1 182 ? -13.236 11.541 -8.410 1.00 45.53 182 ALA A O 1
ATOM 1398 N N . LEU A 1 183 ? -12.231 11.290 -10.424 1.00 51.75 183 LEU A N 1
ATOM 1399 C CA . LEU A 1 183 ? -10.931 11.864 -10.084 1.00 51.75 183 LEU A CA 1
ATOM 1400 C C . LEU A 1 183 ? -11.213 13.193 -9.397 1.00 51.75 183 LEU A C 1
ATOM 1402 O O . LEU A 1 183 ? -11.726 14.112 -10.040 1.00 51.75 183 LEU A O 1
ATOM 1406 N N . GLY A 1 184 ? -11.002 13.229 -8.080 1.00 47.47 184 GLY A N 1
ATOM 1407 C CA . GLY A 1 184 ? -11.553 14.270 -7.229 1.00 47.47 184 GLY A CA 1
ATOM 1408 C C . GLY A 1 184 ? -11.114 15.641 -7.719 1.00 47.47 184 GLY A C 1
ATOM 1409 O O . GLY A 1 184 ? -9.970 16.037 -7.506 1.00 47.47 184 GLY A O 1
ATOM 1410 N N . GLN A 1 185 ? -12.016 16.376 -8.371 1.00 34.47 185 GLN A N 1
ATOM 1411 C CA . GLN A 1 185 ? -11.870 17.819 -8.424 1.00 34.47 185 GLN A CA 1
ATOM 1412 C C . GLN A 1 185 ? -12.219 18.344 -7.031 1.00 34.47 185 GLN A C 1
ATOM 1414 O O . GLN A 1 185 ? -13.203 17.882 -6.442 1.00 34.47 185 GLN A O 1
ATOM 1419 N N . PRO A 1 186 ? -11.413 19.259 -6.470 1.00 36.25 186 PRO A N 1
ATOM 1420 C CA . PRO A 1 186 ? -11.716 19.839 -5.172 1.00 36.25 186 PRO A CA 1
ATOM 1421 C C . PRO A 1 186 ? -13.117 20.458 -5.227 1.00 36.25 186 PRO A C 1
ATOM 1423 O O . PRO A 1 186 ? -13.423 21.226 -6.137 1.00 36.25 186 PRO A O 1
ATOM 1426 N N . LYS A 1 187 ? -13.984 20.091 -4.277 1.00 36.41 187 LYS A N 1
ATOM 1427 C CA . LYS A 1 187 ? -15.230 20.829 -4.053 1.00 36.41 187 LYS A CA 1
ATOM 1428 C C . LYS A 1 187 ? -14.834 22.219 -3.548 1.00 36.41 187 LYS A C 1
ATOM 1430 O O . LYS A 1 187 ? -14.170 22.304 -2.516 1.00 36.41 187 LYS A O 1
ATOM 1435 N N . GLU A 1 188 ? -15.176 23.245 -4.328 1.00 33.81 188 GLU A N 1
ATOM 1436 C CA . GLU A 1 188 ? -15.031 24.667 -3.975 1.00 33.81 188 GLU A CA 1
ATOM 1437 C C . GLU A 1 188 ? -15.741 25.024 -2.661 1.00 33.81 188 GLU A C 1
ATOM 1439 O O . GLU A 1 188 ? -16.820 24.443 -2.384 1.00 33.81 188 GLU A O 1
#

Nearest PDB structures (foldseek):
  6xot-assembly1_A  TM=8.488E-01  e=2.191E-10  Homo sapiens
  4rpu-assembly2_B  TM=8.528E-01  e=7.580E-10  Homo sapiens
  6xow-assembly1_A  TM=8.546E-01  e=1.081E-09  Homo sapiens
  4rpu-assembly1_A  TM=8.414E-01  e=1.081E-09  Homo sapiens
  4nge-assembly2_D  TM=8.495E-01  e=3.738E-09  Homo sapiens

Sequence (188 aa):
MTVCVSEFDGPLISGYLCIATEAQDDDGLPHTLEHLIFMGSEDYPYKGVLDQLANRCLASGTNAWTDTDHTCYTMTTAGSKGFLNLLPIYLDHILYPLLTEAAFITEVHHVNGEGDNAGVVYCEMQARENTGESLCMLNLLRTLYPAPCGYRYETGGLMRNLRESTNNQKAGSTSFPGRDVALGQPKE

pLDDT: mean 91.46, std 13.88, range [33.81, 98.38]

InterPro domains:
  IPR011249 Metalloenzyme, LuxS/M16 peptidase-like [SSF63411] (13-166)
  IPR011765 Peptidase M16, N-terminal [PF00675] (22-112)

Organism: Amblyomma americanum (NCBI:txid6943)

Solvent-accessible surface area (backbone atoms only — not comparable to full-atom values): 10498 Å² total; per-residue (Å²): 138,87,86,88,85,85,90,73,97,65,64,67,41,76,48,78,51,76,42,81,36,72,31,91,47,38,41,8,48,59,36,49,42,63,59,40,25,60,49,12,10,77,93,48,75,41,63,54,48,65,51,56,51,24,52,76,23,48,25,82,41,69,48,71,52,64,55,62,59,30,35,38,40,35,43,38,13,58,37,63,71,21,42,66,64,42,49,63,57,53,48,38,20,74,76,38,44,41,61,32,66,70,51,39,38,56,43,39,39,40,68,47,98,87,72,44,84,37,23,53,52,40,52,55,31,65,74,42,57,83,37,73,64,48,48,51,50,48,54,49,32,43,67,76,37,61,87,91,48,34,74,32,38,44,36,70,21,39,65,67,28,41,73,74,70,41,48,59,67,59,43,38,66,72,43,70,93,91,52,85,64,67,68,53,69,82,84,128

Foldseek 3Di:
DDDDDDDDDDQKDKDKDKDFDFDQAQLLLQQLLQQQLQCAFPVGNHHCPLQVLLVVLQKPGKDWDDDLTIIITMIMHRHVSSVVVSVVVSVRSQQGGLLAQVSLCAAQWDQDPVRDIHHVLLVVLVVPCPDPVNVVCLVVQCVVDDPPDRSNYNNSHHNVSSPPPHHSQVSQPSHDPPDPSPNDDDDD

Secondary structure (DSSP, 8-state):
--------SSSEEEEEEEEE---SSTT-HHHHHHHHGGG-BSSS-STTHHHHHHHHTTEEEEEEEE-SSEEEEEEEEESHHHHHHHHHHHHHHHHSB---HHHHHHHT-EE-TTS-EE-HHHHHHHHHTTSHHHHHHHHHHHHHSPSS-GGGS-TT--HHHHHHT--HHHHHHTSSTT------PPP-

Radius of gyration: 17.62 Å; Cα contacts (8 Å, |Δi|>4): 329; chains: 1; bounding box: 39×46×46 Å